Protein 4WTP (pdb70)

Foldseek 3Di:
DQVLAQEFEDDADLVDADALVSVLVLVVLNRVHHQEYEYADCPRSVVVQSNLNSSVVVVGAYEYEHADAAPVSLVVRLVSVVCCVVPHDRLRHAAYADHAANVVNPRDDQLVSQVSLLVSCVVCVVVVHFYEYEHALPPQAQSNLVSGQEYEYADEVQLVQDALVCGLVVVVVSQVSNVVSNPNHYYAYEEYFAFQFQAGNNNRGRRLLSRQSNQQANSQVCVVVVHRYHYPHAEQDPVVDGSSRGGHCAYNVSHGDPSHDSHHND

Solvent-accessible surface area: 11067 Å² total; per-residue (Å²): 84,52,174,33,3,64,0,0,0,4,24,23,43,64,137,63,75,23,70,64,100,40,0,20,94,9,0,78,49,0,76,73,53,0,55,39,0,2,0,37,6,3,49,64,29,86,4,0,27,35,0,1,51,3,0,62,84,25,53,2,83,0,2,3,1,2,81,0,36,160,114,102,15,35,95,78,4,39,72,13,3,86,85,11,36,88,113,39,83,14,85,11,11,37,0,2,0,0,0,6,37,1,15,119,90,60,44,33,71,53,96,48,2,1,52,14,0,85,88,0,72,116,48,0,48,108,94,66,12,129,0,0,4,0,2,20,69,129,72,11,42,98,61,0,0,115,50,4,37,4,0,1,0,2,7,30,0,2,99,78,12,30,53,21,97,76,0,5,76,29,0,22,60,21,17,80,108,0,68,70,31,3,88,76,54,81,12,38,0,0,18,0,0,0,0,8,38,51,42,92,74,134,67,0,72,12,30,68,127,13,1,27,70,0,1,39,36,0,8,14,92,12,123,110,146,138,12,38,3,0,0,36,3,0,9,18,28,91,125,59,34,55,15,84,11,57,8,0,1,3,11,49,105,76,94,86,18,119,48,19,76,32,114,17,47,80

Organism: NCBI:txid1031333

Sequence (266 aa):
GSQTFYGIINYGVNENSCPTVDSMKNDFNVLKPYTNRVRTFALSVCNQASLALAATQALLGMMRIYLGMWIDRPDTFDNEMNALKNILANNDVSNVDGLIVGSEVLYRGDTDPQSLANYIKQVKELVAPHGIKVATADVYYKFPEVVVVKELDFLMMNAFPYWEGVTIDNAADTLMMSSHYDQVVGASLGKKPVKKISSETGWPSAGGNFQSSVASVENENKYLHDVVLCRVKQRNIDLLYFSAFDEPYRGGVVEAHFGVLGSDRNTKKPGITIEAGC

Structure (mmCIF, N/CA/C/O backbone):
data_4WTP
#
_entry.id   4WTP
#
_cell.length_a   45.887
_cell.length_b   50.366
_cell.length_c   98.405
_cell.angle_alpha   90.00
_cell.angle_beta   90.00
_cell.angle_gamma   90.00
#
_symmetry.space_group_name_H-M   'P 21 21 21'
#
loop_
_entity.id
_entity.type
_entity.pdbx_description
1 polymer beta-1,3-glucanosyltransferase
2 non-polymer 1,2-ETHANEDIOL
3 water water
#
loop_
_atom_site.group_PDB
_atom_site.id
_atom_site.type_symbol
_atom_site.label_atom_id
_atom_site.label_alt_id
_atom_site.label_comp_id
_atom_site.label_asym_id
_atom_site.label_entity_id
_atom_site.label_seq_id
_atom_site.pdbx_PDB_ins_code
_atom_site.Cartn_x
_atom_site.Cartn_y
_atom_site.Cartn_z
_atom_site.occupanc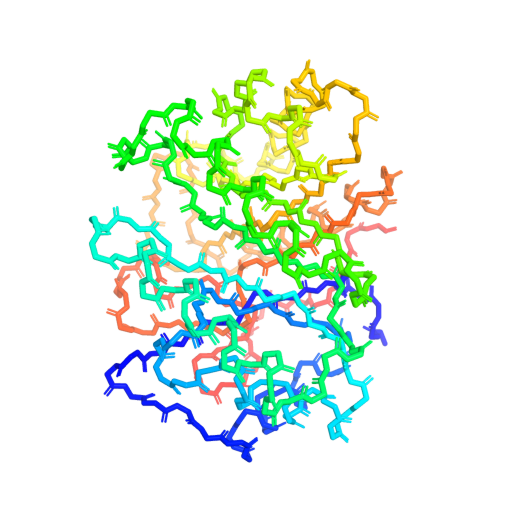y
_atom_site.B_iso_or_equiv
_atom_site.auth_seq_id
_atom_site.auth_comp_id
_atom_site.auth_asym_id
_atom_site.auth_atom_id
_atom_site.pdbx_PDB_model_num
ATOM 1 N N . GLY A 1 33 ? -4.840 37.473 62.919 1.00 36.93 -1 GLY A N 1
ATOM 2 C CA . GLY A 1 33 ? -3.536 37.569 63.623 1.00 30.71 -1 GLY A CA 1
ATOM 3 C C . GLY A 1 33 ? -2.476 36.705 62.952 1.00 25.34 -1 GLY A C 1
ATOM 4 O O . GLY A 1 33 ? -1.760 35.979 63.628 1.00 22.43 -1 GLY A O 1
ATOM 5 N N . SER A 1 34 ? -2.341 36.803 61.633 1.00 29.48 0 SER A N 1
ATOM 6 C CA . SER A 1 34 ? -1.338 35.986 60.931 1.00 27.14 0 SER A CA 1
ATOM 7 C C . SER A 1 34 ? 0.045 36.658 60.876 1.00 22.97 0 SER A C 1
ATOM 8 O O . SER A 1 34 ? 0.932 36.233 60.143 1.00 25.86 0 SER A O 1
ATOM 11 N N . GLN A 1 35 ? 0.213 37.713 61.674 1.00 20.37 1 GLN A N 1
ATOM 12 C CA . GLN A 1 35 ? 1.537 38.244 61.977 1.00 19.54 1 GLN A CA 1
ATOM 13 C C . GLN A 1 35 ? 1.901 38.027 63.443 1.00 17.67 1 GLN A C 1
ATOM 14 O O . GLN A 1 35 ? 2.898 38.578 63.908 1.00 18.77 1 GLN A O 1
ATOM 20 N N . THR A 1 36 ? 1.128 37.193 64.157 1.00 14.61 2 THR A N 1
ATOM 21 C CA . THR A 1 36 ? 1.468 36.908 65.557 1.00 13.20 2 THR A CA 1
ATOM 22 C C . THR A 1 36 ? 2.868 36.298 65.630 1.00 12.10 2 THR A C 1
ATOM 23 O O . THR A 1 36 ? 3.659 36.690 66.491 1.00 13.79 2 THR A O 1
ATOM 27 N N . PHE A 1 37 ? 3.173 35.349 64.752 1.00 10.23 3 PHE A N 1
ATOM 28 C CA . PHE A 1 37 ? 4.554 34.862 64.647 1.00 10.12 3 PHE A CA 1
ATOM 29 C C . PHE A 1 37 ? 5.163 35.328 63.349 1.00 10.23 3 PHE A C 1
ATOM 30 O O . PHE A 1 37 ? 4.562 35.151 62.284 1.00 11.55 3 PHE A O 1
ATOM 38 N N . TYR A 1 38 ? 6.384 35.856 63.407 1.00 9.71 4 TYR A N 1
ATOM 39 C CA . TYR A 1 38 ? 7.151 36.080 62.190 1.00 10.30 4 TYR A CA 1
ATOM 40 C C . TYR A 1 38 ? 7.253 34.739 61.422 1.00 9.90 4 TYR A C 1
ATOM 41 O O . TYR A 1 38 ? 7.056 34.675 60.198 1.00 11.36 4 TYR A O 1
ATOM 50 N N . GLY A 1 39 ? 7.569 33.669 62.140 1.00 9.43 5 GLY A N 1
ATOM 51 C CA . GLY A 1 39 ? 7.539 32.334 61.558 1.00 9.59 5 GLY A CA 1
ATOM 52 C C . GLY A 1 39 ? 7.620 31.296 62.642 1.00 8.71 5 GLY A C 1
ATOM 53 O O . GLY A 1 39 ? 7.888 31.628 63.793 1.00 8.36 5 GLY A O 1
ATOM 54 N N A ILE A 1 40 ? 7.355 30.039 62.289 0.50 8.97 6 ILE A N 1
ATOM 55 N N B ILE A 1 40 ? 7.387 30.044 62.282 0.50 9.03 6 ILE A N 1
ATOM 56 C CA A ILE A 1 40 ? 7.352 28.955 63.278 0.50 9.48 6 ILE A CA 1
ATOM 57 C CA B ILE A 1 40 ? 7.390 28.956 63.253 0.50 9.60 6 ILE A CA 1
ATOM 58 C C A ILE A 1 40 ? 8.145 27.764 62.749 0.50 9.23 6 ILE A C 1
ATOM 59 C C B ILE A 1 40 ? 8.156 27.745 62.739 0.50 9.25 6 ILE A C 1
ATOM 60 O O A ILE A 1 40 ? 8.009 27.346 61.571 0.50 10.12 6 ILE A O 1
ATOM 61 O O B ILE A 1 40 ? 8.031 27.338 61.581 0.50 10.16 6 ILE A O 1
ATOM 70 N N . ASN A 1 41 ? 8.988 27.213 63.626 1.00 9.15 7 ASN A N 1
ATOM 71 C CA . ASN A 1 41 ? 9.734 26.019 63.335 1.00 8.98 7 ASN A CA 1
ATOM 72 C C . ASN A 1 41 ? 8.810 24.809 63.222 1.00 9.88 7 ASN A C 1
ATOM 73 O O . ASN A 1 41 ? 7.926 24.632 64.063 1.00 10.78 7 ASN A O 1
ATOM 78 N N . TYR A 1 42 ? 9.041 23.988 62.205 1.00 11.41 8 TYR A N 1
ATOM 79 C CA . TYR A 1 42 ? 8.184 22.853 61.912 1.00 11.97 8 TYR A CA 1
ATOM 80 C C . TYR A 1 42 ? 8.990 21.579 61.877 1.00 13.89 8 TYR A C 1
ATOM 81 O O . TYR A 1 42 ? 9.772 21.366 60.954 1.00 15.98 8 TYR A O 1
ATOM 90 N N . GLY A 1 43 ? 8.784 20.725 62.876 1.00 14.96 9 GLY A N 1
ATOM 91 C CA . GLY A 1 43 ? 9.567 19.506 63.003 1.00 18.88 9 GLY A CA 1
ATOM 92 C C . GLY A 1 43 ? 9.063 18.388 62.117 1.00 21.14 9 GLY A C 1
ATOM 93 O O . GLY A 1 43 ? 7.881 18.305 61.838 1.00 21.56 9 GLY A O 1
ATOM 94 N N . VAL A 1 44 ? 9.986 17.541 61.677 1.00 21.64 10 VAL A N 1
ATOM 95 C CA . VAL A 1 44 ? 9.677 16.386 60.846 1.00 25.74 10 VAL A CA 1
ATOM 96 C C . VAL A 1 44 ? 10.102 15.088 61.536 1.00 27.64 10 VAL A C 1
ATOM 97 O O . VAL A 1 44 ? 11.255 14.962 61.951 1.00 29.92 10 VAL A O 1
ATOM 101 N N . ASN A 1 45 ? 9.165 14.138 61.665 1.00 29.70 11 ASN A N 1
ATOM 102 C CA . ASN A 1 45 ? 9.448 12.797 62.167 1.00 30.49 11 ASN A CA 1
ATOM 103 C C . ASN A 1 45 ? 9.947 11.927 61.024 1.00 29.97 11 ASN A C 1
ATOM 104 O O . ASN A 1 45 ? 9.171 11.498 60.161 1.00 31.65 11 ASN A O 1
ATOM 109 N N . GLU A 1 46 ? 11.244 11.678 61.018 1.00 27.87 12 GLU A N 1
ATOM 110 C CA . GLU A 1 46 ? 11.878 10.886 59.985 1.00 29.39 12 GLU A CA 1
ATOM 111 C C . GLU A 1 46 ? 11.267 9.476 59.957 1.00 32.13 12 GLU A C 1
ATOM 112 O O . GLU A 1 46 ? 11.178 8.842 58.910 1.00 33.17 12 GLU A O 1
ATOM 114 N N . ASN A 1 47 ? 10.812 9.012 61.114 1.00 35.18 13 ASN A N 1
AT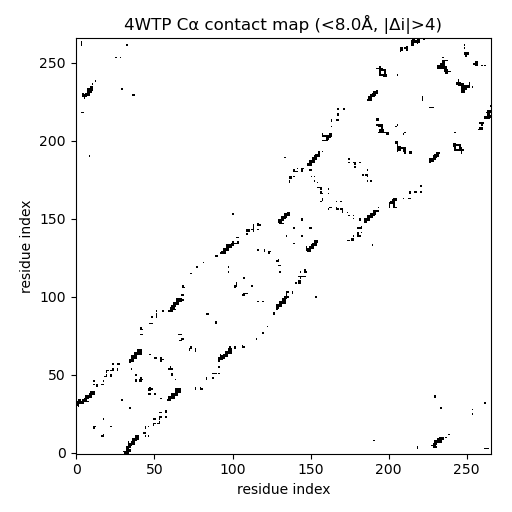OM 115 C CA . ASN A 1 47 ? 10.229 7.671 61.244 1.00 35.10 13 ASN A CA 1
ATOM 116 C C . ASN A 1 47 ? 8.756 7.630 60.882 1.00 37.04 13 ASN A C 1
ATOM 117 O O . ASN A 1 47 ? 8.176 6.546 60.780 1.00 44.06 13 ASN A O 1
ATOM 122 N N . SER A 1 48 ? 8.166 8.799 60.652 1.00 38.83 14 SER A N 1
ATOM 123 C CA . SER A 1 48 ? 6.770 8.883 60.246 1.00 38.24 14 SER A CA 1
ATOM 124 C C . SER A 1 48 ? 6.577 10.089 59.331 1.00 40.73 14 SER A C 1
ATOM 125 O O . SER A 1 48 ? 6.094 11.136 59.758 1.00 41.17 14 SER A O 1
ATOM 127 N N . CYS A 1 49 ? 6.937 9.919 58.066 1.00 36.12 15 CYS A N 1
ATOM 128 C CA . CYS A 1 49 ? 7.005 11.033 57.142 1.00 35.67 15 CYS A CA 1
ATOM 129 C C . CYS A 1 49 ? 5.687 11.655 56.766 1.00 37.73 15 CYS A C 1
ATOM 130 O O . CYS A 1 49 ? 4.707 10.953 56.496 1.00 38.81 15 CYS A O 1
ATOM 133 N N . PRO A 1 50 ? 5.645 12.998 56.771 1.00 37.10 16 PRO A N 1
ATOM 134 C CA . PRO A 1 50 ? 4.535 13.806 56.302 1.00 38.30 16 PRO A CA 1
ATOM 135 C C . PRO A 1 50 ? 4.367 13.762 54.774 1.00 37.80 16 PRO A C 1
ATOM 136 O O . PRO A 1 50 ? 5.247 13.309 54.055 1.00 39.94 16 PRO A O 1
ATOM 140 N N . THR A 1 51 ? 3.237 14.269 54.306 1.00 39.62 17 THR A N 1
ATOM 141 C CA . THR A 1 51 ? 2.941 14.380 52.886 1.00 35.58 17 THR A CA 1
ATOM 142 C C . THR A 1 51 ? 2.438 15.791 52.590 1.00 32.03 17 THR A C 1
ATOM 143 O O . THR A 1 51 ? 2.122 16.541 53.508 1.00 31.69 17 THR A O 1
ATOM 147 N N . VAL A 1 52 ? 2.355 16.143 51.313 1.00 27.91 18 VAL A N 1
ATOM 148 C CA . VAL A 1 52 ? 1.970 17.510 50.946 1.00 26.60 18 VAL A CA 1
ATOM 149 C C . VAL A 1 52 ? 0.622 17.974 51.510 1.00 30.16 18 VAL A C 1
ATOM 150 O O . VAL A 1 52 ? 0.517 19.118 51.976 1.00 26.64 18 VAL A O 1
ATOM 154 N N . ASP A 1 53 ? -0.388 17.097 51.482 1.00 28.15 19 ASP A N 1
ATOM 155 C CA . ASP A 1 53 ? -1.705 17.447 52.021 1.00 29.44 19 ASP A CA 1
ATOM 156 C C . ASP A 1 53 ? -1.658 17.478 53.541 1.00 28.15 19 ASP A C 1
ATOM 157 O O . ASP A 1 53 ? -2.293 18.323 54.162 1.00 28.09 19 ASP A O 1
ATOM 162 N N . SER A 1 54 ? -0.933 16.519 54.125 1.00 25.17 20 SER A N 1
ATOM 163 C CA . SER A 1 54 ? -0.707 16.456 55.571 1.00 26.96 20 SER A CA 1
ATOM 164 C C . SER A 1 54 ? 0.000 17.717 56.040 1.00 26.32 20 SER A C 1
ATOM 165 O O . SER A 1 54 ? -0.345 18.272 57.079 1.00 25.14 20 SER A O 1
ATOM 168 N N . MET A 1 55 ? 0.995 18.153 55.274 1.00 27.40 21 MET A N 1
ATOM 169 C CA . MET A 1 55 ? 1.663 19.412 55.559 1.00 22.05 21 MET A CA 1
ATOM 170 C C . MET A 1 55 ? 0.716 20.569 55.325 1.00 24.06 21 MET A C 1
ATOM 171 O O . MET A 1 55 ? 0.693 21.508 56.113 1.00 20.43 21 MET A O 1
ATOM 176 N N . LYS A 1 56 ? -0.050 20.515 54.225 1.00 23.12 22 LYS A N 1
ATOM 177 C CA . LYS A 1 56 ? -1.066 21.529 53.961 1.00 22.99 22 LYS A CA 1
ATOM 178 C C . LYS A 1 56 ? -2.017 21.602 55.159 1.00 21.77 22 LYS A C 1
ATOM 179 O O . LYS A 1 56 ? -2.403 22.700 55.579 1.00 20.98 22 LYS A O 1
ATOM 181 N N . ASN A 1 57 ? -2.440 20.428 55.648 1.00 23.32 23 ASN A N 1
ATOM 182 C CA . ASN A 1 57 ? -3.248 20.365 56.849 1.00 22.67 23 ASN A CA 1
ATOM 183 C C . ASN A 1 57 ? -2.587 21.063 58.030 1.00 20.71 23 ASN A C 1
ATOM 184 O O . ASN A 1 57 ? -3.191 21.927 58.672 1.00 19.94 23 ASN A O 1
ATOM 189 N N . ASP A 1 58 ? -1.352 20.672 58.292 1.00 19.63 24 ASP A N 1
ATOM 190 C CA . ASP A 1 58 ? -0.566 21.275 59.366 1.00 17.97 24 ASP A CA 1
ATOM 191 C C . ASP A 1 58 ? -0.375 22.778 59.171 1.00 17.77 24 ASP A C 1
ATOM 192 O O . ASP A 1 58 ? -0.543 23.557 60.095 1.00 16.94 24 ASP A O 1
ATOM 197 N N . PHE A 1 59 ? -0.064 23.193 57.949 1.00 19.48 25 PHE A N 1
ATOM 198 C CA . PHE A 1 59 ? 0.166 24.604 57.691 1.00 17.39 25 PHE A CA 1
ATOM 199 C C . PHE A 1 59 ? -1.083 25.443 57.784 1.00 17.87 25 PHE A C 1
ATOM 200 O O . PHE A 1 59 ? -1.024 26.585 58.234 1.00 18.18 25 PHE A O 1
ATOM 208 N N . ASN A 1 60 ? -2.233 24.880 57.370 1.00 17.78 26 ASN A N 1
ATOM 209 C CA . ASN A 1 60 ? -3.488 25.582 57.562 1.00 20.05 26 ASN A CA 1
ATOM 210 C C . ASN A 1 60 ? -3.818 25.780 59.019 1.00 18.02 26 ASN A C 1
ATOM 211 O O . ASN A 1 60 ? -4.410 26.786 59.395 1.00 18.61 26 ASN A O 1
ATOM 216 N N . VAL A 1 61 ? -3.435 24.803 59.856 1.00 17.79 27 VAL A N 1
ATOM 217 C CA . VAL A 1 61 ? -3.620 24.963 61.303 1.00 18.07 27 VAL A CA 1
ATOM 218 C C . VAL A 1 61 ? -2.815 26.159 61.833 1.00 14.89 27 VAL A C 1
ATOM 219 O O . VAL A 1 61 ? -3.246 26.859 62.737 1.00 15.84 27 VAL A O 1
ATOM 223 N N . LEU A 1 62 ? -1.642 26.369 61.222 1.00 14.51 28 LEU A N 1
ATOM 224 C CA . LEU A 1 62 ? -0.740 27.469 61.614 1.00 13.97 28 LEU A CA 1
ATOM 225 C C . LEU A 1 62 ? -1.075 28.813 60.961 1.00 14.01 28 LEU A C 1
ATOM 226 O O . LEU A 1 62 ? -0.770 29.883 61.506 1.00 14.25 28 LEU A O 1
ATOM 231 N N . LYS A 1 63 ? -1.777 28.761 59.820 1.00 14.97 29 LYS A N 1
ATOM 232 C CA . LYS A 1 63 ? -2.042 29.938 59.004 1.00 15.30 29 LYS A CA 1
ATOM 233 C C . LYS A 1 63 ? -2.741 31.104 59.715 1.00 15.74 29 LYS A C 1
ATOM 234 O O . LYS A 1 63 ? -2.451 32.254 59.403 1.00 16.51 29 LYS A O 1
ATOM 240 N N . PRO A 1 64 ? -3.663 30.832 60.683 1.00 15.57 30 PRO A N 1
ATOM 241 C CA . PRO A 1 64 ? -4.217 31.958 61.428 1.00 16.90 30 PRO A CA 1
ATOM 242 C C . PRO A 1 64 ? -3.242 32.683 62.340 1.00 16.73 30 PRO A C 1
ATOM 243 O O . PRO A 1 64 ? -3.580 33.757 62.812 1.00 19.16 30 PRO A O 1
ATOM 247 N N . TYR A 1 65 ? -2.055 32.104 62.537 1.00 14.41 31 TYR A N 1
ATOM 248 C CA . TYR A 1 65 ? -1.067 32.664 63.474 1.00 14.86 31 TYR A CA 1
ATOM 249 C C . TYR A 1 65 ? 0.199 33.161 62.797 1.00 13.99 31 TYR A C 1
ATOM 250 O O . TYR A 1 65 ? 0.927 33.952 63.387 1.00 13.51 31 TYR A O 1
ATOM 259 N N . THR A 1 66 ? 0.478 32.713 61.573 1.00 14.10 32 THR A N 1
ATOM 260 C CA . THR A 1 66 ? 1.748 33.054 60.933 1.00 12.68 32 THR A CA 1
ATOM 261 C C . THR A 1 66 ? 1.610 32.824 59.429 1.00 12.77 32 THR A C 1
ATOM 262 O O . THR A 1 66 ? 0.723 32.083 58.983 1.00 15.80 32 THR A O 1
ATOM 266 N N . ASN A 1 67 ? 2.511 33.400 58.651 1.00 13.02 33 ASN A N 1
ATOM 267 C CA . ASN A 1 67 ? 2.560 33.091 57.238 1.00 13.30 33 ASN A CA 1
ATOM 268 C C . ASN A 1 67 ? 3.865 32.433 56.840 1.00 13.04 33 ASN A C 1
ATOM 269 O O . ASN A 1 67 ? 4.164 32.355 55.643 1.00 15.60 33 ASN A O 1
ATOM 274 N N . ARG A 1 68 ? 4.627 31.900 57.799 1.00 12.89 34 ARG A N 1
ATOM 275 C CA . ARG A 1 68 ? 5.996 31.436 57.496 1.00 12.24 34 ARG A CA 1
ATOM 276 C C . ARG A 1 68 ? 6.387 30.262 58.370 1.00 10.79 34 ARG A C 1
ATOM 277 O O . ARG A 1 68 ? 6.107 30.266 59.579 1.00 10.51 34 ARG A O 1
ATOM 285 N N . VAL A 1 69 ? 7.021 29.252 57.770 1.00 11.25 35 VAL A N 1
ATOM 286 C CA . VAL A 1 69 ? 7.507 28.089 58.507 1.00 10.06 35 VAL A CA 1
ATOM 287 C C . VAL A 1 69 ? 8.982 27.873 58.237 1.00 10.34 35 VAL A C 1
ATOM 288 O O . VAL A 1 69 ? 9.576 28.499 57.338 1.00 11.26 35 VAL A O 1
ATOM 292 N N . ARG A 1 70 ? 9.610 27.006 59.016 1.00 10.65 36 ARG A N 1
ATOM 293 C CA . ARG A 1 70 ? 10.994 26.673 58.822 1.00 10.56 36 ARG A CA 1
ATOM 294 C C . ARG A 1 70 ? 11.188 25.178 58.957 1.00 11.51 36 ARG A C 1
ATOM 295 O O . ARG A 1 70 ? 10.687 24.579 59.915 1.00 12.76 36 ARG A O 1
ATOM 303 N N . THR A 1 71 ? 11.909 24.595 58.003 1.00 12.01 37 THR A N 1
ATOM 304 C CA . THR A 1 71 ? 12.301 23.174 58.040 1.00 13.40 37 THR A CA 1
ATOM 305 C C . THR A 1 71 ? 13.765 23.027 58.372 1.00 12.59 37 THR A C 1
ATOM 306 O O . THR A 1 71 ? 14.554 23.917 58.103 1.00 12.48 37 THR A O 1
ATOM 310 N N . PHE A 1 72 ? 14.122 21.875 58.973 1.00 14.36 38 PHE A N 1
ATOM 311 C CA . PHE A 1 72 ? 15.466 21.670 59.493 1.00 14.68 38 PHE A CA 1
ATOM 312 C C . PHE A 1 72 ? 16.478 20.967 58.574 1.00 13.63 38 PHE A C 1
ATOM 313 O O . PHE A 1 72 ? 17.684 21.110 58.774 1.00 16.18 38 PHE A O 1
ATOM 321 N N . ALA A 1 73 ? 15.975 20.249 57.569 1.00 15.38 39 ALA A N 1
ATOM 322 C CA . ALA A 1 73 ? 16.845 19.459 56.699 1.00 14.87 39 ALA A CA 1
ATOM 323 C C . ALA A 1 73 ? 16.315 19.528 55.271 1.00 16.83 39 ALA A C 1
ATOM 324 O O . ALA A 1 73 ? 15.127 19.732 55.066 1.00 16.97 39 ALA A O 1
ATOM 326 N N . LEU A 1 74 ? 17.205 19.358 54.289 1.00 16.32 40 LEU A N 1
ATOM 327 C CA . LEU A 1 74 ? 16.768 19.337 52.894 1.00 18.74 40 LEU A CA 1
ATOM 328 C C . LEU A 1 74 ? 16.386 17.931 52.474 1.00 21.99 40 LEU A C 1
ATOM 329 O O . LEU A 1 74 ? 15.272 17.750 51.994 1.00 21.35 40 LEU A O 1
ATOM 334 N N . SER A 1 75 ? 17.296 16.968 52.673 1.00 22.31 41 SER A N 1
ATOM 335 C CA . SER A 1 75 ? 17.099 15.623 52.124 1.00 26.38 41 SER A CA 1
ATOM 336 C C . SER A 1 75 ? 16.181 14.732 52.968 1.00 30.13 41 SER A C 1
ATOM 337 O O . SER A 1 75 ? 15.419 13.940 52.431 1.00 31.57 41 SER A O 1
ATOM 340 N N . VAL A 1 76 ? 16.282 14.843 54.284 1.00 29.64 42 VAL A N 1
ATOM 341 C CA . VAL A 1 76 ? 15.472 14.027 55.185 1.00 30.07 42 VAL A CA 1
ATOM 342 C C . VAL A 1 76 ? 13.970 14.128 54.882 1.00 30.71 42 VAL A C 1
ATOM 343 O O . VAL A 1 76 ? 13.389 15.211 54.940 1.00 29.31 42 VAL A O 1
ATOM 347 N N . CYS A 1 77 ? 13.351 12.999 54.541 1.00 31.54 43 CYS A N 1
ATOM 348 C CA . CYS A 1 77 ? 11.912 12.929 54.213 1.00 27.86 43 CYS A CA 1
ATOM 349 C C . CYS A 1 77 ? 11.483 13.686 52.954 1.00 24.56 43 CYS A C 1
ATOM 350 O O . CYS A 1 77 ? 10.290 13.936 52.740 1.00 26.83 43 CYS A O 1
ATOM 353 N N . ASN A 1 78 ? 12.472 14.085 52.145 1.00 25.31 44 ASN A N 1
ATOM 354 C CA . ASN A 1 78 ? 12.216 15.017 51.016 1.00 28.04 44 ASN A CA 1
ATOM 355 C C . ASN A 1 78 ? 11.407 16.245 51.468 1.00 22.12 44 ASN A C 1
ATOM 356 O O . ASN A 1 78 ? 10.562 16.763 50.738 1.00 23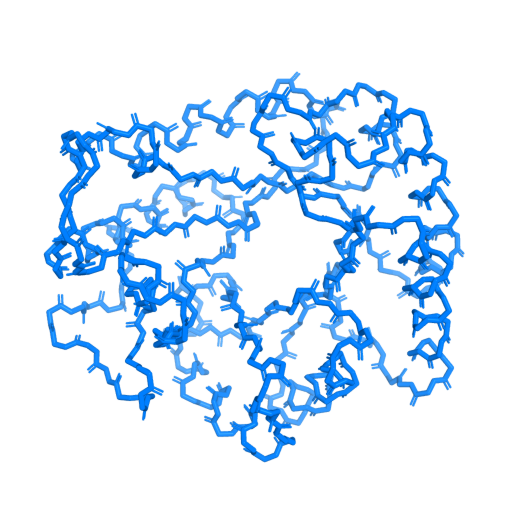.62 44 ASN A O 1
ATOM 361 N N . GLN A 1 79 ? 11.669 16.689 52.705 1.00 22.52 45 GLN A N 1
ATOM 362 C CA . GLN A 1 79 ? 10.809 17.653 53.376 1.00 20.82 45 GLN A CA 1
ATOM 363 C C . GLN A 1 79 ? 10.868 19.056 52.767 1.00 17.11 45 GLN A C 1
ATOM 364 O O . GLN A 1 79 ? 9.867 19.757 52.786 1.00 18.86 45 GLN A O 1
ATOM 370 N N . ALA A 1 80 ? 12.032 19.425 52.229 1.00 18.20 46 ALA A N 1
ATOM 371 C CA . ALA A 1 80 ? 12.135 20.755 51.607 1.00 16.93 46 ALA A CA 1
ATOM 372 C C . ALA A 1 80 ? 11.237 20.890 50.361 1.00 16.08 46 ALA A C 1
ATOM 373 O O . ALA A 1 80 ? 10.499 21.860 50.222 1.00 18.31 46 ALA A O 1
ATOM 375 N N . SER A 1 81 ? 11.299 19.905 49.462 1.00 20.43 47 SER A N 1
ATOM 376 C CA . SER A 1 81 ? 10.431 19.909 48.261 1.00 20.88 47 SER A CA 1
ATOM 377 C C . SER A 1 81 ? 8.936 19.868 48.614 1.00 19.75 47 SER A C 1
ATOM 378 O O . SER A 1 81 ? 8.123 20.657 48.090 1.00 20.94 47 SER A O 1
ATOM 381 N N . LEU A 1 82 ? 8.586 19.019 49.585 1.00 22.09 48 LEU A N 1
ATOM 382 C CA . LEU A 1 82 ? 7.194 18.965 50.065 1.00 24.15 48 LEU A CA 1
ATOM 383 C C . LEU A 1 82 ? 6.720 20.275 50.702 1.00 19.63 48 LEU A C 1
ATOM 384 O O . LEU A 1 82 ? 5.632 20.781 50.389 1.00 20.51 48 LEU A O 1
ATOM 389 N N . ALA A 1 83 ? 7.574 20.855 51.559 1.00 19.02 49 ALA A N 1
ATOM 390 C CA . ALA A 1 83 ? 7.208 22.100 52.243 1.00 18.99 49 ALA A CA 1
ATOM 391 C C . ALA A 1 83 ? 7.119 23.313 51.302 1.00 15.09 49 ALA A C 1
ATOM 392 O O . ALA A 1 83 ? 6.278 24.192 51.471 1.00 17.08 49 ALA A O 1
ATOM 394 N N . LEU A 1 84 ? 7.975 23.311 50.268 1.00 16.90 50 LEU A N 1
ATOM 395 C CA . LEU A 1 84 ? 7.898 24.344 49.218 1.00 16.41 50 LEU A CA 1
ATOM 396 C C . LEU A 1 84 ? 6.521 24.295 48.513 1.00 15.83 50 LEU A C 1
ATOM 397 O O . LEU A 1 84 ? 5.883 25.315 48.321 1.00 17.87 50 LEU A O 1
ATOM 402 N N . ALA A 1 85 ? 6.070 23.099 48.189 1.00 18.82 51 ALA A N 1
ATOM 403 C CA . ALA A 1 85 ? 4.765 22.952 47.519 1.00 20.42 51 ALA A CA 1
ATOM 404 C C . ALA A 1 85 ? 3.581 23.312 48.435 1.00 21.26 51 ALA A C 1
ATOM 405 O O . ALA A 1 85 ? 2.669 24.046 48.030 1.00 19.86 51 ALA A O 1
ATOM 407 N N . ALA A 1 86 ? 3.656 22.888 49.702 1.00 19.82 52 ALA A N 1
ATOM 408 C CA . ALA A 1 86 ? 2.580 23.182 50.656 1.00 20.04 52 ALA A CA 1
ATOM 409 C C . ALA A 1 86 ? 2.485 24.678 50.955 1.00 17.04 52 ALA A C 1
ATOM 410 O O . ALA A 1 86 ? 1.405 25.259 50.882 1.00 19.80 52 ALA A O 1
ATOM 412 N N . THR A 1 87 ? 3.646 25.299 51.262 1.00 17.15 53 THR A N 1
ATOM 413 C CA . THR A 1 87 ? 3.659 26.734 51.536 1.00 17.62 53 THR A CA 1
ATOM 414 C C . THR A 1 87 ? 3.175 27.523 50.299 1.00 16.45 53 THR A C 1
ATOM 415 O O . THR A 1 87 ? 2.404 28.470 50.413 1.00 18.16 53 THR A O 1
ATOM 419 N N . GLN A 1 88 ? 3.692 27.150 49.122 1.00 18.68 54 GLN A N 1
ATOM 420 C CA . GLN A 1 88 ? 3.345 27.901 47.894 1.00 19.33 54 GLN A CA 1
ATOM 421 C C . GLN A 1 88 ? 1.850 27.813 47.583 1.00 19.22 54 GLN A C 1
ATOM 422 O O . GLN A 1 88 ? 1.222 28.824 47.273 1.00 21.22 54 GLN A O 1
ATOM 428 N N . ALA A 1 89 ? 1.296 26.624 47.785 1.00 20.85 55 ALA A N 1
ATOM 429 C CA . ALA A 1 89 ? -0.152 26.414 47.653 1.00 21.35 55 ALA A CA 1
ATOM 430 C C . ALA A 1 89 ? -0.979 27.304 48.594 1.00 21.71 55 ALA A C 1
ATOM 431 O O . ALA A 1 89 ? -2.084 27.744 48.251 1.00 23.66 55 ALA A O 1
ATOM 433 N N A LEU A 1 90 ? -0.431 27.571 49.778 0.34 21.14 56 LEU A N 1
ATOM 434 N N B LEU A 1 90 ? -0.436 27.569 49.782 0.66 21.26 56 LEU A N 1
ATOM 435 C CA A LEU A 1 90 ? -1.149 28.315 50.812 0.34 21.86 56 LEU A CA 1
ATOM 436 C CA B LEU A 1 90 ? -1.159 28.330 50.809 0.66 21.73 56 LEU A CA 1
ATOM 437 C C A LEU A 1 90 ? -0.737 29.775 50.856 0.34 20.54 56 LEU A C 1
ATOM 438 C C B LEU A 1 90 ? -0.751 29.784 50.850 0.66 19.67 56 LEU A C 1
ATOM 439 O O A LEU A 1 90 ? -1.244 30.538 51.678 0.34 23.13 56 LEU A O 1
ATOM 440 O O B LEU A 1 90 ? -1.278 30.561 51.657 0.66 22.50 56 LEU A O 1
ATOM 449 N N . GLY A 1 91 ? 0.172 30.167 49.966 1.00 20.21 57 GLY A N 1
ATOM 450 C CA . GLY A 1 91 ? 0.623 31.554 49.908 1.00 21.35 57 GLY A CA 1
ATOM 451 C C . GLY A 1 91 ? 1.516 31.904 51.093 1.00 17.13 57 GLY A C 1
ATOM 452 O O . GLY A 1 91 ? 1.570 33.078 51.508 1.00 18.71 57 GLY A O 1
ATOM 453 N N A MET A 1 92 ? 2.173 30.886 51.631 0.42 17.76 58 MET A N 1
ATOM 454 N N B MET A 1 92 ? 2.156 30.881 51.652 0.58 17.83 58 MET A N 1
ATOM 455 C CA A MET A 1 92 ? 3.059 31.054 52.782 0.42 16.00 58 MET A CA 1
ATOM 456 C CA B MET A 1 92 ? 3.054 31.057 52.799 0.58 16.52 58 MET A CA 1
ATOM 457 C C A MET A 1 92 ? 4.539 31.153 52.381 0.42 16.58 58 MET A C 1
ATOM 458 C C B MET A 1 92 ? 4.529 31.184 52.372 0.58 16.76 58 MET A C 1
ATOM 459 O O A MET A 1 92 ? 4.890 30.860 51.240 0.42 16.71 58 MET A O 1
ATOM 460 O O B MET A 1 92 ? 4.872 30.881 51.230 0.58 16.87 58 MET A O 1
ATOM 469 N N . ARG A 1 93 ? 5.386 31.612 53.302 1.00 16.23 59 ARG A N 1
ATOM 470 C CA . ARG A 1 93 ? 6.826 31.727 53.043 1.00 14.39 59 ARG A CA 1
ATOM 471 C C . ARG A 1 93 ? 7.595 30.664 53.839 1.00 11.65 59 ARG A C 1
ATOM 472 O O . ARG A 1 93 ? 7.004 30.024 54.735 1.00 12.55 59 ARG A O 1
ATOM 480 N N . ILE A 1 94 ? 8.891 30.510 53.575 1.00 11.74 60 ILE A N 1
ATOM 481 C CA . ILE A 1 94 ? 9.666 29.439 54.209 1.00 11.53 60 ILE A CA 1
ATOM 482 C C . ILE A 1 94 ? 11.134 29.798 54.399 1.00 11.13 60 ILE A C 1
ATOM 483 O O . ILE A 1 94 ? 11.747 30.421 53.528 1.00 12.30 60 ILE A O 1
ATOM 488 N N . TYR A 1 95 ? 11.733 29.361 55.510 1.00 10.76 61 TYR A N 1
ATOM 489 C CA . TYR A 1 95 ? 13.196 29.302 55.652 1.00 10.74 61 TYR A CA 1
ATOM 490 C C . TYR A 1 95 ? 13.560 27.842 55.483 1.00 10.83 61 TYR A C 1
ATOM 491 O O . TYR A 1 95 ? 12.994 26.962 56.157 1.00 11.95 61 TYR A O 1
ATOM 500 N N . LEU A 1 96 ? 14.495 27.561 54.579 1.00 12.23 62 LEU A N 1
ATOM 501 C CA . LEU A 1 96 ? 14.984 26.196 54.396 1.00 12.32 62 LEU A CA 1
ATOM 502 C C . LEU A 1 96 ? 16.269 25.971 55.173 1.00 12.25 62 LEU A C 1
ATOM 503 O O . LEU A 1 96 ? 17.278 26.645 54.971 1.00 14.55 62 LEU A O 1
ATOM 508 N N . GLY A 1 97 ? 16.247 24.990 56.079 1.00 12.89 63 GLY A N 1
ATOM 509 C CA . GLY A 1 97 ? 17.437 24.618 56.832 1.00 14.33 63 GLY A CA 1
ATOM 510 C C . GLY A 1 97 ? 18.136 23.461 56.145 1.00 13.50 63 GLY A C 1
ATOM 511 O O . GLY A 1 97 ? 17.465 22.555 55.597 1.00 15.10 63 GLY A O 1
ATOM 512 N N . MET A 1 98 ? 19.464 23.507 56.184 1.00 14.00 64 MET A N 1
ATOM 513 C CA . MET A 1 98 ? 20.327 22.394 55.810 1.00 15.80 64 MET A CA 1
ATOM 514 C C . MET A 1 98 ? 20.798 21.742 57.087 1.00 17.25 64 MET A C 1
ATOM 515 O O . MET A 1 98 ? 21.208 22.433 58.033 1.00 17.75 64 MET A O 1
ATOM 520 N N . TRP A 1 99 ? 20.734 20.414 57.138 1.00 16.29 65 TRP A N 1
ATOM 521 C CA . TRP A 1 99 ? 21.162 19.690 58.327 1.00 16.92 65 TRP A CA 1
ATOM 522 C C . TRP A 1 99 ? 22.510 19.062 58.138 1.00 17.78 65 TRP A C 1
ATOM 523 O O . TRP A 1 99 ? 22.625 17.996 57.517 1.00 21.37 65 TRP A O 1
ATOM 534 N N . ILE A 1 100 ? 23.545 19.730 58.632 1.00 18.03 66 ILE A N 1
ATOM 535 C CA . ILE A 1 100 ? 24.905 19.228 58.482 1.00 18.79 66 ILE A CA 1
ATOM 536 C C . ILE A 1 100 ? 25.444 18.857 59.856 1.00 20.61 66 ILE A C 1
ATOM 537 O O . ILE A 1 100 ? 25.247 19.584 60.821 1.00 19.29 66 ILE A O 1
ATOM 542 N N . ASP A 1 101 ? 26.042 17.667 59.927 1.00 19.80 67 ASP A N 1
ATOM 543 C CA . ASP A 1 101 ? 26.747 17.189 61.134 1.00 22.83 67 ASP A CA 1
ATOM 544 C C . ASP A 1 101 ? 27.850 16.172 60.799 1.00 24.21 67 ASP A C 1
ATOM 545 O O . ASP A 1 101 ? 29.032 16.530 60.755 1.00 25.14 67 ASP A O 1
ATOM 550 N N . ARG A 1 102 ? 27.481 14.936 60.464 1.00 24.73 68 ARG A N 1
ATOM 551 C CA . ARG A 1 102 ? 28.509 13.944 60.110 1.00 24.74 68 ARG A CA 1
ATOM 552 C C . ARG A 1 102 ? 29.078 14.290 58.725 1.00 24.64 68 ARG A C 1
ATOM 553 O O . ARG A 1 102 ? 28.370 14.906 57.899 1.00 25.85 68 ARG A O 1
ATOM 561 N N . PRO A 1 103 ? 30.360 13.937 58.474 1.00 22.75 69 PRO A N 1
ATOM 562 C CA . PRO A 1 103 ? 31.079 14.230 57.221 1.00 29.27 69 PRO A CA 1
ATOM 563 C C . PRO A 1 103 ? 30.274 14.059 55.917 1.00 27.06 69 PRO A C 1
ATOM 564 O O . PRO A 1 103 ? 30.340 14.926 55.058 1.00 29.98 69 PRO A O 1
ATOM 568 N N . ASP A 1 104 ? 29.515 12.974 55.787 1.00 25.45 70 ASP A N 1
ATOM 569 C CA . ASP A 1 104 ? 28.762 12.745 54.542 1.00 25.72 70 ASP A CA 1
ATOM 570 C C . ASP A 1 104 ? 27.705 13.818 54.312 1.00 22.56 70 ASP A C 1
ATOM 571 O O . ASP A 1 104 ? 27.328 14.081 53.173 1.00 23.07 70 ASP A O 1
ATOM 576 N N . THR A 1 105 ? 27.262 14.484 55.377 1.00 23.03 71 THR A N 1
ATOM 577 C CA . THR A 1 105 ? 26.166 15.427 55.259 1.00 22.88 71 THR A CA 1
ATOM 578 C C . THR A 1 105 ? 26.511 16.671 54.447 1.00 20.64 71 THR A C 1
ATOM 579 O O . THR A 1 105 ? 25.609 17.274 53.881 1.00 21.22 71 THR A O 1
ATOM 583 N N . PHE A 1 106 ? 27.782 17.076 54.427 1.00 20.55 72 PHE A N 1
ATOM 584 C CA . PHE A 1 106 ? 28.153 18.329 53.719 1.00 20.84 72 PHE A CA 1
ATOM 585 C C . PHE A 1 106 ? 27.894 18.188 52.225 1.00 19.84 72 PHE A C 1
ATOM 586 O O . PHE A 1 106 ? 27.158 18.967 51.639 1.00 16.65 72 PHE A O 1
ATOM 594 N N . ASP A 1 107 ? 28.485 17.178 51.596 1.00 20.97 73 ASP A N 1
ATOM 595 C CA . ASP A 1 107 ? 28.267 16.985 50.170 1.00 21.08 73 ASP A CA 1
ATOM 596 C C . ASP A 1 107 ? 26.844 16.567 49.878 1.00 19.67 73 ASP A C 1
ATOM 597 O O . ASP A 1 107 ? 26.266 16.988 48.873 1.00 19.59 73 ASP A O 1
ATOM 602 N N . ASN A 1 108 ? 26.254 15.766 50.757 1.00 19.29 74 ASN A N 1
ATOM 603 C CA . ASN A 1 108 ? 24.927 15.256 50.504 1.00 18.87 74 ASN A CA 1
ATOM 604 C C . ASN A 1 108 ? 23.839 16.337 50.584 1.00 18.26 74 ASN A C 1
ATOM 605 O O . ASN A 1 108 ? 22.924 16.378 49.767 1.00 17.78 74 ASN A O 1
ATOM 610 N N . GLU A 1 109 ? 23.941 17.214 51.577 1.00 17.20 75 GLU A N 1
ATOM 611 C CA . GLU A 1 109 ? 22.979 18.340 51.681 1.00 16.17 75 GLU A CA 1
ATOM 612 C C . GLU A 1 109 ? 23.235 19.339 50.551 1.00 15.01 75 GLU A C 1
ATOM 613 O O . GLU A 1 109 ? 22.270 19.926 50.038 1.00 15.46 75 GLU A O 1
ATOM 619 N N . MET A 1 110 ? 24.499 19.538 50.176 1.00 15.68 76 MET A N 1
ATOM 620 C CA . MET A 1 110 ? 24.795 20.409 49.037 1.00 16.38 76 MET A CA 1
ATOM 621 C C . MET A 1 110 ? 24.163 19.913 47.732 1.00 15.67 76 MET A C 1
ATOM 622 O O . MET A 1 110 ? 23.597 20.690 46.935 1.00 16.07 76 MET A O 1
ATOM 627 N N . ASN A 1 111 ? 24.268 18.607 47.500 1.00 17.22 77 ASN A N 1
ATOM 628 C CA . ASN A 1 111 ? 23.604 17.992 46.347 1.00 18.02 77 ASN A CA 1
ATOM 629 C C . ASN A 1 111 ? 22.089 18.096 46.434 1.00 15.54 77 ASN A C 1
ATOM 630 O O . ASN A 1 111 ? 21.401 18.323 45.417 1.00 16.54 77 ASN A O 1
ATOM 635 N N . ALA A 1 112 ? 21.536 17.916 47.627 1.00 14.22 78 ALA A N 1
ATOM 636 C CA . ALA A 1 112 ? 20.090 18.064 47.819 1.00 14.55 78 ALA A CA 1
ATOM 637 C C . ALA A 1 112 ? 19.657 19.485 47.464 1.00 14.23 78 ALA A C 1
ATOM 638 O O . ALA A 1 112 ? 18.590 19.678 46.850 1.00 15.04 78 ALA A O 1
ATOM 640 N N . LEU A 1 113 ? 20.489 20.462 47.822 1.00 14.40 79 LEU A N 1
ATOM 641 C CA . LEU A 1 113 ? 20.210 21.849 47.527 1.00 13.14 79 LEU A CA 1
ATOM 642 C C . LEU A 1 113 ? 20.221 22.029 46.004 1.00 13.96 79 LEU A C 1
ATOM 643 O O . LEU A 1 113 ? 19.334 22.684 45.442 1.00 14.53 79 LEU A O 1
ATOM 648 N N . LYS A 1 114 ? 21.254 21.508 45.335 1.00 14.20 80 LYS A N 1
ATOM 649 C CA . LYS A 1 114 ? 21.332 21.592 43.871 1.00 13.89 80 LYS A CA 1
ATOM 650 C C . LYS A 1 114 ? 20.078 20.998 43.240 1.00 14.28 80 LYS A C 1
ATOM 651 O O . LYS A 1 114 ? 19.561 21.561 42.278 1.00 15.13 80 LYS A O 1
ATOM 657 N N . ASN A 1 115 ? 19.609 19.880 43.756 1.00 14.10 81 ASN A N 1
ATOM 658 C CA . ASN A 1 115 ? 18.370 19.269 43.260 1.00 16.20 81 ASN A CA 1
ATOM 659 C C . ASN A 1 115 ? 17.151 20.143 43.428 1.00 15.57 81 ASN A C 1
ATOM 660 O O . ASN A 1 115 ? 16.342 20.288 42.508 1.00 15.74 81 ASN A O 1
ATOM 665 N N . ILE A 1 116 ? 17.020 20.753 44.605 1.00 14.28 82 ILE A N 1
ATOM 666 C CA . ILE A 1 116 ? 15.930 21.674 44.842 1.00 13.97 82 ILE A CA 1
ATOM 667 C C . ILE A 1 116 ? 16.019 22.832 43.848 1.00 12.71 82 ILE A C 1
ATOM 668 O O . ILE A 1 116 ? 14.979 23.256 43.277 1.00 13.63 82 ILE A O 1
ATOM 673 N N . LEU A 1 117 ? 17.219 23.358 43.643 1.00 12.66 83 LEU A N 1
ATOM 674 C CA . LEU A 1 117 ? 17.366 24.488 42.732 1.00 12.64 83 LEU A CA 1
ATOM 675 C C . LEU A 1 117 ? 16.972 24.115 41.270 1.00 13.08 83 LEU A C 1
ATOM 676 O O . LEU A 1 117 ? 16.559 24.983 40.481 1.00 15.20 83 LEU A O 1
ATOM 681 N N . ALA A 1 118 ? 17.114 22.840 40.924 1.00 11.95 84 ALA A N 1
ATOM 682 C CA . ALA A 1 118 ? 16.782 22.346 39.567 1.00 11.66 84 ALA A CA 1
ATOM 683 C C . ALA A 1 118 ? 15.320 21.956 39.446 1.00 11.72 84 ALA A C 1
ATOM 684 O O . ALA A 1 118 ? 14.755 21.960 38.347 1.00 11.73 84 ALA A O 1
ATOM 686 N N . ASN A 1 119 ? 14.726 21.534 40.552 1.00 12.52 85 ASN A N 1
ATOM 687 C CA . ASN A 1 119 ? 13.450 20.841 40.514 1.00 13.67 85 ASN A CA 1
ATOM 688 C C . ASN A 1 119 ? 12.245 21.617 41.059 1.00 11.97 85 ASN A C 1
ATOM 689 O O . ASN A 1 119 ? 11.105 21.185 40.868 1.00 13.95 85 ASN A O 1
ATOM 694 N N . ASN A 1 120 ? 12.521 22.711 41.767 1.00 12.70 86 ASN A N 1
ATOM 695 C CA . ASN A 1 120 ? 11.520 23.463 42.504 1.00 12.97 86 ASN A CA 1
ATOM 696 C C . ASN A 1 120 ? 11.570 24.945 42.287 1.00 12.97 86 ASN A C 1
ATOM 697 O O . ASN A 1 120 ? 12.633 25.548 42.112 1.00 13.97 86 ASN A O 1
ATOM 702 N N . ASP A 1 121 ? 10.387 25.544 42.366 1.00 14.26 87 ASP A N 1
ATOM 703 C CA . ASP A 1 121 ? 10.263 26.968 42.565 1.00 14.67 87 ASP A CA 1
ATOM 704 C C . ASP A 1 121 ? 10.797 27.321 43.971 1.00 14.78 87 ASP A C 1
ATOM 705 O O . ASP A 1 121 ? 10.402 26.669 44.951 1.00 16.76 87 ASP A O 1
ATOM 710 N N . VAL A 1 122 ? 11.680 28.305 44.065 1.00 13.94 88 VAL A N 1
ATOM 711 C CA . VAL A 1 122 ? 12.230 28.703 45.388 1.00 14.50 88 VAL A CA 1
ATOM 712 C C . VAL A 1 122 ? 11.917 30.167 45.682 1.00 15.31 88 VAL A C 1
ATOM 713 O O . VAL A 1 122 ? 12.585 30.828 46.508 1.00 16.38 88 VAL A O 1
ATOM 717 N N . SER A 1 123 ? 10.901 30.693 45.006 1.00 15.87 89 SER A N 1
ATOM 718 C CA . SER A 1 123 ? 10.636 32.129 45.094 1.00 16.11 89 SER A CA 1
ATOM 719 C C . SER A 1 123 ? 10.095 32.587 46.445 1.00 16.51 89 SER A C 1
ATOM 720 O O . SER A 1 123 ? 10.143 33.774 46.746 1.00 17.16 89 SER A O 1
ATOM 723 N N . ASN A 1 124 ? 9.601 31.647 47.248 1.00 15.94 90 ASN A N 1
ATOM 724 C CA . ASN A 1 124 ? 9.041 32.035 48.547 1.00 15.21 90 ASN A CA 1
ATOM 725 C C . ASN A 1 124 ? 9.985 31.756 49.698 1.00 15.02 90 ASN A C 1
ATOM 726 O O . ASN A 1 124 ? 9.562 31.754 50.858 1.00 14.56 90 ASN A O 1
ATOM 731 N N . VAL A 1 125 ? 11.267 31.566 49.390 1.00 13.76 91 VAL A N 1
ATOM 732 C CA . VAL A 1 125 ? 12.267 31.211 50.389 1.00 13.15 91 VAL A CA 1
ATOM 733 C C . VAL A 1 125 ? 12.898 32.494 50.901 1.00 14.00 91 VAL A C 1
ATOM 734 O O . VAL A 1 125 ? 13.499 33.267 50.140 1.00 15.70 91 VAL A O 1
ATOM 738 N N . ASP A 1 126 ? 12.804 32.722 52.214 1.00 13.38 92 ASP A N 1
ATOM 739 C CA . ASP A 1 126 ? 13.312 33.933 52.837 1.00 14.61 92 ASP A CA 1
ATOM 740 C C . ASP A 1 126 ? 14.728 33.768 53.358 1.00 15.36 92 ASP A C 1
ATOM 741 O O . ASP A 1 126 ? 15.343 34.723 53.826 1.00 17.67 92 ASP A O 1
ATOM 746 N N . GLY A 1 127 ? 15.258 32.553 53.318 1.00 13.64 93 GLY A N 1
ATOM 747 C CA . GLY A 1 127 ? 16.628 32.328 53.772 1.00 14.25 93 GLY A CA 1
ATOM 748 C C . GLY A 1 127 ? 16.980 30.864 53.725 1.00 12.32 93 GLY A C 1
ATOM 749 O O . GLY A 1 127 ? 16.080 30.006 53.803 1.00 13.93 93 GLY A O 1
ATOM 750 N N . LEU A 1 128 ? 18.279 30.604 53.602 1.00 12.98 94 LEU A N 1
ATOM 751 C CA . LEU A 1 128 ? 18.818 29.265 53.691 1.00 13.07 94 LEU A CA 1
ATOM 752 C C . LEU A 1 128 ? 19.700 29.221 54.950 1.00 12.96 94 LEU A C 1
ATOM 753 O O . LEU A 1 128 ? 20.656 30.015 55.071 1.00 12.88 94 LEU A O 1
ATOM 758 N N . ILE A 1 129 ? 19.397 28.289 55.847 1.00 12.06 95 ILE A N 1
ATOM 759 C CA . ILE A 1 129 ? 20.110 28.190 57.110 1.00 11.76 95 ILE A CA 1
ATOM 760 C C . ILE A 1 129 ? 21.110 27.044 56.999 1.00 11.89 95 ILE A C 1
ATOM 761 O O . ILE A 1 129 ? 20.738 25.869 56.956 1.00 13.94 95 ILE A O 1
ATOM 766 N N . VAL A 1 130 ? 22.386 27.384 56.907 1.00 11.99 96 VAL A N 1
ATOM 767 C CA . VAL A 1 130 ? 23.430 26.425 56.589 1.00 13.84 96 VAL A CA 1
ATOM 768 C C . VAL A 1 130 ? 23.914 25.809 57.894 1.00 14.51 96 VAL A C 1
ATOM 769 O O . VAL A 1 130 ? 24.895 26.254 58.487 1.00 16.68 96 VAL A O 1
ATOM 773 N N . GLY A 1 131 ? 23.186 24.787 58.338 1.00 14.13 97 GLY A N 1
ATOM 774 C CA . GLY A 1 131 ? 23.495 24.120 59.592 1.00 15.00 97 GLY A CA 1
ATOM 775 C C . GLY A 1 131 ? 22.863 24.776 60.797 1.00 13.75 97 GLY A C 1
ATOM 776 O O . GLY A 1 131 ? 22.564 25.982 60.802 1.00 13.07 97 GLY A O 1
ATOM 777 N N . SER A 1 132 ? 22.692 23.977 61.836 1.00 12.33 98 SER A N 1
ATOM 778 C CA . SER A 1 132 ? 22.244 24.471 63.138 1.00 12.63 98 SER A CA 1
ATOM 779 C C . SER A 1 132 ? 23.070 23.804 64.218 1.00 11.82 98 SER A C 1
ATOM 780 O O . SER A 1 132 ? 23.107 22.566 64.303 1.00 13.72 98 SER A O 1
ATOM 783 N N . GLU A 1 133 ? 23.790 24.622 64.978 1.00 12.15 99 GLU A N 1
ATOM 784 C CA . GLU A 1 133 ? 24.661 24.153 66.071 1.00 12.58 99 GLU A CA 1
ATOM 785 C C . GLU A 1 133 ? 25.826 23.294 65.595 1.00 13.21 99 GLU A C 1
ATOM 786 O O . GLU A 1 133 ? 26.320 22.441 66.343 1.00 13.64 99 GLU A O 1
ATOM 792 N N . VAL A 1 134 ? 26.306 23.562 64.384 1.00 13.09 100 VAL A N 1
ATOM 793 C CA . VAL A 1 134 ? 27.472 22.840 63.851 1.00 13.60 100 VAL A CA 1
ATOM 794 C C . VAL A 1 134 ? 28.717 23.040 64.725 1.00 14.85 100 VAL A C 1
ATOM 795 O O . VAL A 1 134 ? 29.434 22.076 65.020 1.00 15.02 100 VAL A O 1
ATOM 799 N N . LEU A 1 135 ? 28.977 24.291 65.113 1.00 14.84 101 LEU A N 1
ATOM 800 C CA . LEU A 1 135 ? 30.116 24.596 65.966 1.00 15.04 101 LEU A CA 1
ATOM 801 C C . LEU A 1 135 ? 29.865 24.238 67.434 1.00 14.67 101 LEU A C 1
ATOM 802 O O . LEU A 1 135 ? 30.774 23.748 68.113 1.00 17.08 101 LEU A O 1
ATOM 807 N N . TYR A 1 136 ? 28.633 24.411 67.918 1.00 14.33 102 TYR A N 1
ATOM 808 C CA . TYR A 1 136 ? 28.323 23.916 69.273 1.00 14.04 102 TYR A CA 1
ATOM 809 C C . TYR A 1 136 ? 28.655 22.421 69.404 1.00 16.17 102 TYR A C 1
ATOM 810 O O . TYR A 1 136 ? 29.271 21.998 70.393 1.00 16.93 102 TYR A O 1
ATOM 819 N N . ARG A 1 137 ? 28.265 21.629 68.404 1.00 15.07 103 ARG A N 1
ATOM 820 C CA . ARG A 1 137 ? 28.501 20.172 68.417 1.00 16.12 103 ARG A CA 1
ATOM 821 C C . ARG A 1 137 ? 29.918 19.761 68.086 1.00 17.13 103 ARG A C 1
ATOM 822 O O . ARG A 1 137 ? 30.303 18.583 68.279 1.00 17.86 103 ARG A O 1
ATOM 830 N N . GLY A 1 138 ? 30.706 20.691 67.565 1.00 16.42 104 GLY A N 1
ATOM 831 C CA . GLY A 1 138 ? 32.085 20.344 67.171 1.00 18.00 104 GLY A CA 1
ATOM 832 C C . GLY A 1 138 ? 32.139 19.478 65.925 1.00 17.30 104 GLY A C 1
ATOM 833 O O . GLY A 1 138 ? 33.031 18.671 65.789 1.00 19.06 104 GLY A O 1
ATOM 834 N N . ASP A 1 139 ? 31.182 19.635 64.993 1.00 16.72 105 ASP A N 1
ATOM 835 C CA . ASP A 1 139 ? 31.125 18.801 63.796 1.00 17.48 105 ASP A CA 1
ATOM 836 C C . ASP A 1 139 ? 32.232 19.147 62.802 1.00 17.66 105 ASP A C 1
ATOM 837 O O . ASP A 1 139 ? 32.627 18.302 62.013 1.00 19.51 105 ASP A O 1
ATOM 842 N N . THR A 1 140 ? 32.665 20.401 62.799 1.00 17.28 106 THR A N 1
ATOM 843 C CA . THR A 1 140 ? 33.772 20.830 61.973 1.00 16.35 106 THR A CA 1
ATOM 844 C C . THR A 1 140 ? 34.357 22.094 62.590 1.00 16.50 106 THR A C 1
ATOM 845 O O . THR A 1 140 ? 33.819 22.633 63.571 1.00 18.94 106 THR A O 1
ATOM 849 N N . ASP A 1 141 ? 35.453 22.564 62.010 1.00 17.47 107 ASP A N 1
ATOM 850 C CA . ASP A 1 141 ? 36.144 23.743 62.506 1.00 17.81 107 ASP A CA 1
ATOM 851 C C . ASP A 1 141 ? 35.560 24.981 61.833 1.00 15.90 107 ASP A C 1
ATOM 852 O O . ASP A 1 141 ? 34.930 24.873 60.770 1.00 15.11 107 ASP A O 1
ATOM 857 N N . PRO A 1 142 ? 35.772 26.165 62.434 1.00 14.64 108 PRO A N 1
ATOM 858 C CA . PRO A 1 142 ? 35.242 27.405 61.854 1.00 15.27 108 PRO A CA 1
ATOM 859 C C . PRO A 1 142 ? 35.605 27.670 60.398 1.00 14.99 108 PRO A C 1
ATOM 860 O O . PRO A 1 142 ? 34.732 28.036 59.620 1.00 15.48 108 PRO A O 1
ATOM 864 N N . GLN A 1 143 ? 36.871 27.502 60.015 1.00 14.54 109 GLN A N 1
ATOM 865 C CA . GLN A 1 143 ? 37.235 27.806 58.632 1.00 15.27 109 GLN A CA 1
ATOM 866 C C . GLN A 1 143 ? 36.523 26.880 57.630 1.00 14.20 109 GLN A C 1
ATOM 867 O O . GLN A 1 143 ? 36.093 27.331 56.572 1.00 15.09 109 GLN A O 1
ATOM 873 N N . SER A 1 144 ? 36.444 25.596 57.960 1.00 15.35 110 SER A N 1
ATOM 874 C CA . SER A 1 144 ? 35.727 24.632 57.095 1.00 14.54 110 SER A CA 1
ATOM 875 C C . SER A 1 144 ? 34.243 24.962 56.946 1.00 14.41 110 SER A C 1
ATOM 876 O O . SER A 1 144 ? 33.692 24.886 55.856 1.00 14.52 110 SER A O 1
ATOM 879 N N . LEU A 1 145 ? 33.605 25.377 58.036 1.00 14.18 111 LEU A N 1
ATOM 880 C CA . LEU A 1 145 ? 32.238 25.822 57.942 1.00 13.73 111 LEU A CA 1
ATOM 881 C C . LEU A 1 145 ? 32.114 27.080 57.085 1.00 13.10 111 LEU A C 1
ATOM 882 O O . LEU A 1 145 ? 31.253 27.163 56.205 1.00 13.40 111 LEU A O 1
ATOM 887 N N . ALA A 1 146 ? 33.025 28.025 57.304 1.00 13.22 112 ALA A N 1
ATOM 888 C CA . ALA A 1 146 ? 33.021 29.250 56.507 1.00 14.11 112 ALA A CA 1
ATOM 889 C C . ALA A 1 146 ? 33.172 28.964 55.009 1.00 14.43 112 ALA A C 1
ATOM 890 O O . ALA A 1 146 ? 32.431 29.512 54.167 1.00 15.04 112 ALA A O 1
ATOM 892 N N . ASN A 1 147 ? 34.119 28.082 54.669 1.00 14.17 113 ASN A N 1
ATOM 893 C CA . ASN A 1 147 ? 34.297 27.680 53.273 1.00 15.99 113 ASN A CA 1
ATOM 894 C C . ASN A 1 147 ? 33.043 27.031 52.673 1.00 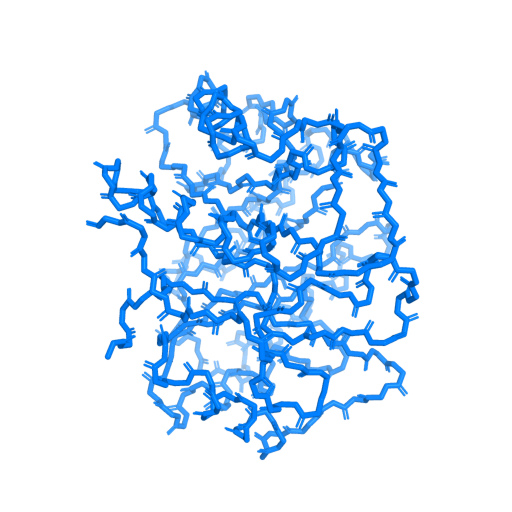14.20 113 ASN A C 1
ATOM 895 O O . ASN A 1 147 ? 32.689 27.289 51.508 1.00 16.63 113 ASN A O 1
ATOM 900 N N . TYR A 1 148 ? 32.368 26.189 53.456 1.00 13.90 114 TYR A N 1
ATOM 901 C CA . TYR A 1 148 ? 31.178 25.520 52.980 1.00 13.65 114 TYR A CA 1
ATOM 902 C C . TYR A 1 148 ? 30.065 26.560 52.742 1.00 14.07 114 TYR A C 1
ATOM 903 O O . TYR A 1 148 ? 29.364 26.514 51.711 1.00 14.67 114 TYR A O 1
ATOM 912 N N . ILE A 1 149 ? 29.919 27.503 53.673 1.00 13.13 115 ILE A N 1
ATOM 913 C CA . ILE A 1 149 ? 28.938 28.574 53.509 1.00 14.18 115 ILE A CA 1
ATOM 914 C C . ILE A 1 149 ? 29.196 29.362 52.234 1.00 15.43 115 ILE A C 1
ATOM 915 O O . ILE A 1 149 ? 28.264 29.680 51.477 1.00 15.96 115 ILE A O 1
ATOM 920 N N . LYS A 1 150 ? 30.461 29.697 52.002 1.00 15.47 116 LYS A N 1
ATOM 921 C CA . LYS A 1 150 ? 30.840 30.425 50.795 1.00 16.80 116 LYS A CA 1
ATOM 922 C C . LYS A 1 150 ? 30.364 29.664 49.538 1.00 17.36 116 LYS A C 1
ATOM 923 O O . LYS A 1 150 ? 29.804 30.263 48.604 1.00 20.23 116 LYS A O 1
ATOM 929 N N . GLN A 1 151 ? 30.601 28.349 49.507 1.00 15.86 117 GLN A N 1
ATOM 930 C CA . GLN A 1 151 ? 30.169 27.491 48.388 1.00 17.51 117 GLN A CA 1
ATOM 931 C C . GLN A 1 151 ? 28.644 27.440 48.243 1.00 16.84 117 GLN A C 1
ATOM 932 O O . GLN A 1 151 ? 28.106 27.499 47.142 1.00 18.63 117 GLN A O 1
ATOM 938 N N . VAL A 1 152 ? 27.918 27.361 49.356 1.00 16.31 118 VAL A N 1
ATOM 939 C CA . VAL A 1 152 ? 26.467 27.381 49.320 1.00 16.55 118 VAL A CA 1
ATOM 940 C C . VAL A 1 152 ? 25.919 28.718 48.805 1.00 15.83 118 VAL A C 1
ATOM 941 O O . VAL A 1 152 ? 24.993 28.753 47.967 1.00 16.74 118 VAL A O 1
ATOM 945 N N . LYS A 1 153 ? 26.496 29.814 49.292 1.00 16.20 119 LYS A N 1
ATOM 946 C CA . LYS A 1 153 ? 26.103 31.143 48.848 1.00 18.01 119 LYS A CA 1
ATOM 947 C C . LYS A 1 153 ? 26.220 31.304 47.328 1.00 19.48 119 LYS A C 1
ATOM 948 O O . LYS A 1 153 ? 25.343 31.890 46.693 1.00 19.62 119 LYS A O 1
ATOM 954 N N . GLU A 1 154 ? 27.280 30.750 46.751 1.00 19.43 120 GLU A N 1
ATOM 955 C CA . GLU A 1 154 ? 27.481 30.831 45.301 1.00 20.47 120 GLU A CA 1
ATOM 956 C C . GLU A 1 154 ? 26.372 30.126 44.532 1.00 20.90 120 GLU A C 1
ATOM 957 O O . GLU A 1 154 ? 26.058 30.504 43.408 1.00 23.07 120 GLU A O 1
ATOM 963 N N . LEU A 1 155 ? 25.765 29.117 45.148 1.00 20.85 121 LEU A N 1
ATOM 964 C CA . LEU A 1 155 ? 24.648 28.397 44.577 1.00 19.95 121 LEU A CA 1
ATOM 965 C C . LEU A 1 155 ? 23.325 29.136 44.624 1.00 20.40 121 LEU A C 1
ATOM 966 O O . LEU A 1 155 ? 22.521 29.060 43.692 1.00 22.80 121 LEU A O 1
ATOM 971 N N . VAL A 1 156 ? 23.085 29.839 45.725 1.00 18.89 122 VAL A N 1
ATOM 972 C CA . VAL A 1 156 ? 21.774 30.433 45.941 1.00 19.87 122 VAL A CA 1
ATOM 973 C C . VAL A 1 156 ? 21.679 31.938 45.724 1.00 19.74 122 VAL A C 1
ATOM 974 O O . VAL A 1 156 ? 20.582 32.459 45.502 1.00 21.16 122 VAL A O 1
ATOM 978 N N . ALA A 1 157 ? 22.818 32.617 45.786 1.00 21.98 123 ALA A N 1
ATOM 979 C CA . ALA A 1 157 ? 22.845 34.067 45.543 1.00 23.81 123 ALA A CA 1
ATOM 980 C C . ALA A 1 157 ? 22.175 34.437 44.213 1.00 24.01 123 ALA A C 1
ATOM 981 O O . ALA A 1 157 ? 21.473 35.445 44.156 1.00 25.10 123 ALA A O 1
ATOM 983 N N . PRO A 1 158 ? 22.388 33.641 43.139 1.00 22.82 124 PRO A N 1
ATOM 984 C CA . PRO A 1 158 ? 21.731 33.992 41.882 1.00 23.76 124 PRO A CA 1
ATOM 985 C C . PRO A 1 158 ? 20.210 33.918 41.924 1.00 23.93 124 PRO A C 1
ATOM 986 O O . PRO A 1 158 ? 19.563 34.465 41.042 1.00 26.06 124 PRO A O 1
ATOM 990 N N . HIS A 1 159 ? 19.646 33.237 42.925 1.00 23.16 125 HIS A N 1
ATOM 991 C CA . HIS A 1 159 ? 18.194 33.227 43.164 1.00 22.96 125 HIS A CA 1
ATOM 992 C C . HIS A 1 159 ? 17.744 34.287 44.150 1.00 22.46 125 HIS A C 1
ATOM 993 O O . HIS A 1 159 ? 16.574 34.342 44.524 1.00 25.67 125 HIS A O 1
ATOM 1000 N N . GLY A 1 160 ? 18.669 35.140 44.580 1.00 20.72 126 GLY A N 1
ATOM 1001 C CA . GLY A 1 160 ? 18.347 36.207 45.535 1.00 21.33 126 GLY A CA 1
ATOM 1002 C C . GLY A 1 160 ? 18.081 35.683 46.942 1.00 20.55 126 GLY A C 1
ATOM 1003 O O . GLY A 1 160 ? 17.457 36.379 47.752 1.00 23.39 126 GLY A O 1
ATOM 1004 N N . ILE A 1 161 ? 18.531 34.461 47.244 1.00 17.78 127 ILE A N 1
ATOM 1005 C CA . ILE A 1 161 ? 18.318 33.890 48.589 1.00 16.84 127 ILE A CA 1
ATOM 1006 C C . ILE A 1 161 ? 19.491 34.154 49.510 1.00 16.20 127 ILE A C 1
ATOM 1007 O O . ILE A 1 161 ? 20.629 33.861 49.166 1.00 16.77 127 ILE A O 1
ATOM 1012 N N . LYS A 1 162 ? 19.204 34.729 50.675 1.00 15.11 128 LYS A N 1
ATOM 1013 C CA . LYS A 1 162 ? 20.258 35.072 51.642 1.00 15.25 128 LYS A CA 1
ATOM 1014 C C . LYS A 1 162 ? 20.615 33.873 52.523 1.00 14.61 128 LYS A C 1
ATOM 1015 O O . LYS A 1 162 ? 19.778 33.026 52.801 1.00 15.75 128 LYS A O 1
ATOM 1021 N N . VAL A 1 163 ? 21.877 33.808 52.946 1.00 13.97 129 VAL A N 1
ATOM 1022 C CA . VAL A 1 163 ? 22.348 32.681 53.748 1.00 13.20 129 VAL A CA 1
ATOM 1023 C C . VAL A 1 163 ? 22.708 33.066 55.181 1.00 11.61 129 VAL A C 1
ATOM 1024 O O . VAL A 1 163 ? 23.246 34.142 55.456 1.00 12.57 129 VAL A O 1
ATOM 1028 N N . ALA A 1 164 ? 22.402 32.151 56.092 1.00 12.88 130 ALA A N 1
ATOM 1029 C CA . ALA A 1 164 ? 22.719 32.310 57.504 1.00 11.41 130 ALA A CA 1
ATOM 1030 C C . ALA A 1 164 ? 23.263 30.989 58.005 1.00 12.07 130 ALA A C 1
ATOM 1031 O O . ALA A 1 164 ? 23.245 29.997 57.294 1.00 14.14 130 ALA A O 1
ATOM 1033 N N . THR A 1 165 ? 23.780 31.003 59.226 1.00 11.42 131 THR A N 1
ATOM 1034 C CA . THR A 1 165 ? 23.895 29.782 59.998 1.00 11.36 131 THR A CA 1
ATOM 1035 C C . THR A 1 165 ? 23.239 30.015 61.344 1.00 10.57 131 THR A C 1
ATOM 1036 O O . THR A 1 165 ? 23.072 31.164 61.758 1.00 10.84 131 THR A O 1
ATOM 1040 N N . ALA A 1 166 ? 22.814 28.931 61.979 1.00 10.15 132 ALA A N 1
ATOM 1041 C CA . ALA A 1 166 ? 22.197 29.025 63.305 1.00 9.47 132 ALA A CA 1
ATOM 1042 C C . ALA A 1 166 ? 23.112 28.376 64.335 1.00 9.61 132 ALA A C 1
ATOM 1043 O O . ALA A 1 166 ? 23.634 27.287 64.084 1.00 10.94 132 ALA A O 1
ATOM 1045 N N . ASP A 1 167 ? 23.323 29.048 65.460 1.00 9.89 133 ASP A N 1
ATOM 1046 C CA . ASP A 1 167 ? 24.122 28.452 66.524 1.00 11.13 133 ASP A CA 1
ATOM 1047 C C . ASP A 1 167 ? 23.822 29.134 67.829 1.00 10.53 133 ASP A C 1
ATOM 1048 O O . ASP A 1 167 ? 23.052 30.089 67.873 1.00 10.62 133 ASP A O 1
ATOM 1053 N N . VAL A 1 168 ? 24.472 28.671 68.892 1.00 11.26 134 VAL A N 1
ATOM 1054 C CA . VAL A 1 168 ? 24.300 29.253 70.212 1.00 11.05 134 VAL A CA 1
ATOM 1055 C C . VAL A 1 168 ? 25.033 30.573 70.308 1.00 11.31 134 VAL A C 1
ATOM 1056 O O . VAL A 1 168 ? 25.856 30.908 69.433 1.00 12.29 134 VAL A O 1
ATOM 1060 N N . TYR A 1 169 ? 24.746 31.340 71.352 1.00 11.01 135 TYR A N 1
ATOM 1061 C CA . TYR A 1 169 ? 25.112 32.754 71.328 1.00 12.71 135 TYR A CA 1
ATOM 1062 C C . TYR A 1 169 ? 26.616 33.028 71.340 1.00 14.34 135 TYR A C 1
ATOM 1063 O O . TYR A 1 169 ? 27.043 34.110 70.917 1.00 16.73 135 TYR A O 1
ATOM 1072 N N . TYR A 1 170 ? 27.388 32.040 71.793 1.00 14.07 136 TYR A N 1
ATOM 1073 C CA . TYR A 1 170 ? 28.840 32.174 71.911 1.00 14.92 136 TYR A CA 1
ATOM 1074 C C . TYR A 1 170 ? 29.600 31.440 70.782 1.00 16.45 136 TYR A C 1
ATOM 1075 O O . TYR A 1 170 ? 30.814 31.236 70.889 1.00 17.92 136 TYR A O 1
ATOM 1084 N N . LYS A 1 171 ? 28.916 31.020 69.717 1.00 13.86 137 LYS A N 1
ATOM 1085 C CA . LYS A 1 171 ? 29.547 30.286 68.602 1.00 15.14 137 LYS A CA 1
ATOM 1086 C C . LYS A 1 171 ? 29.369 30.975 67.236 1.00 16.15 137 LYS A C 1
ATOM 1087 O O . LYS A 1 171 ? 28.943 30.374 66.249 1.00 16.73 137 LYS A O 1
ATOM 1093 N N . PHE A 1 172 ? 29.721 32.244 67.196 1.00 15.97 138 PHE A N 1
ATOM 1094 C CA . PHE A 1 172 ? 29.730 33.005 65.945 1.00 14.41 138 PHE A CA 1
ATOM 1095 C C . PHE A 1 172 ? 31.126 33.620 65.711 1.00 14.36 138 PHE A C 1
ATOM 1096 O O . PHE A 1 172 ? 31.312 34.819 65.852 1.00 14.14 138 PHE A O 1
ATOM 1104 N N . PRO A 1 173 ? 32.122 32.790 65.366 1.00 13.85 139 PRO A N 1
ATOM 1105 C CA . PRO A 1 173 ? 33.484 33.297 65.143 1.00 14.17 139 PRO A CA 1
ATOM 1106 C C . PRO A 1 173 ? 33.530 34.124 63.863 1.00 13.29 139 PRO A C 1
ATOM 1107 O O . PRO A 1 173 ? 32.761 33.889 62.915 1.00 12.97 139 PRO A O 1
ATOM 1111 N N . GLU A 1 174 ? 34.489 35.041 63.827 1.00 14.08 140 GLU A N 1
ATOM 1112 C CA . GLU A 1 174 ? 34.591 36.015 62.782 1.00 13.79 140 GLU A CA 1
ATOM 1113 C C . GLU A 1 174 ? 34.696 35.391 61.397 1.00 13.59 140 GLU A C 1
ATOM 1114 O O . GLU A 1 174 ? 34.098 35.894 60.456 1.00 13.65 140 GLU A O 1
ATOM 1120 N N A VAL A 1 175 ? 35.468 34.312 61.263 0.58 13.89 141 VAL A N 1
ATOM 1121 N N B VAL A 1 175 ? 35.466 34.321 61.263 0.42 13.77 141 VAL A N 1
ATOM 1122 C CA A VAL A 1 175 ? 35.676 33.721 59.940 0.58 14.61 141 VAL A CA 1
A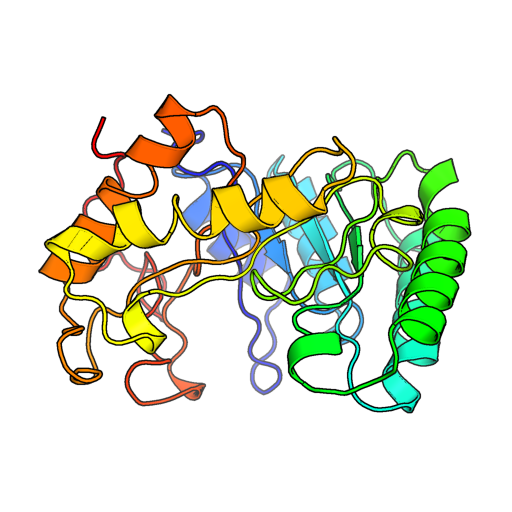TOM 1123 C CA B VAL A 1 175 ? 35.688 33.728 59.953 0.42 14.66 141 VAL A CA 1
ATOM 1124 C C A VAL A 1 175 ? 34.371 33.208 59.347 0.58 13.58 141 VAL A C 1
ATOM 1125 C C B VAL A 1 175 ? 34.370 33.213 59.350 0.42 13.53 141 VAL A C 1
ATOM 1126 O O A VAL A 1 175 ? 34.185 33.231 58.131 0.58 14.87 141 VAL A O 1
ATOM 1127 O O B VAL A 1 175 ? 34.167 33.266 58.134 0.42 14.65 141 VAL A O 1
ATOM 1134 N N . VAL A 1 176 ? 33.466 32.731 60.206 1.00 13.12 142 VAL A N 1
ATOM 1135 C CA . VAL A 1 176 ? 32.137 32.300 59.766 1.00 13.11 142 VAL A CA 1
ATOM 1136 C C . VAL A 1 176 ? 31.238 33.494 59.446 1.00 11.84 142 VAL A C 1
ATOM 1137 O O . VAL A 1 176 ? 30.622 33.565 58.376 1.00 12.36 142 VAL A O 1
ATOM 1141 N N . VAL A 1 177 ? 31.206 34.447 60.370 1.00 11.98 143 VAL A N 1
ATOM 1142 C CA . VAL A 1 177 ? 30.276 35.572 60.228 1.00 12.13 143 VAL A CA 1
ATOM 1143 C C . VAL A 1 177 ? 30.587 36.390 58.955 1.00 12.91 143 VAL A C 1
ATOM 1144 O O . VAL A 1 177 ? 29.679 36.850 58.268 1.00 14.27 143 VAL A O 1
ATOM 1148 N N . LYS A 1 178 ? 31.879 36.467 58.605 1.00 12.63 144 LYS A N 1
ATOM 1149 C CA . LYS A 1 178 ? 32.254 37.138 57.344 1.00 13.96 144 LYS A CA 1
ATOM 1150 C C . LYS A 1 178 ? 31.553 36.577 56.094 1.00 14.88 144 LYS A C 1
ATOM 1151 O O . LYS A 1 178 ? 31.321 37.313 55.129 1.00 16.11 144 LYS A O 1
ATOM 1157 N N . GLU A 1 179 ? 31.217 35.285 56.107 1.00 13.41 145 GLU A N 1
ATOM 1158 C CA . GLU A 1 179 ? 30.623 34.661 54.935 1.00 13.36 145 GLU A CA 1
ATOM 1159 C C . GLU A 1 179 ? 29.098 34.767 54.910 1.00 13.36 145 GLU A C 1
ATOM 1160 O O . GLU A 1 179 ? 28.497 34.448 53.891 1.00 15.12 145 GLU A O 1
ATOM 1166 N N . LEU A 1 180 ? 28.491 35.171 56.036 1.00 13.31 146 LEU A N 1
ATOM 1167 C CA . LEU A 1 180 ? 27.045 35.137 56.183 1.00 12.12 146 LEU A CA 1
ATOM 1168 C C . LEU A 1 180 ? 26.399 36.384 55.614 1.00 13.29 146 LEU A C 1
ATOM 1169 O O . LEU A 1 180 ? 27.004 37.469 55.575 1.00 14.38 146 LEU A O 1
ATOM 1174 N N . ASP A 1 181 ? 25.135 36.267 55.232 1.00 13.00 147 ASP A N 1
ATOM 1175 C CA . ASP A 1 181 ? 24.309 37.445 55.022 1.00 13.66 147 ASP A CA 1
ATOM 1176 C C . ASP A 1 181 ? 23.663 37.918 56.336 1.00 13.24 147 ASP A C 1
ATOM 1177 O O . ASP A 1 181 ? 23.553 39.120 56.575 1.00 14.33 147 ASP A O 1
ATOM 1182 N N . PHE A 1 182 ? 23.249 36.969 57.173 1.00 12.43 148 PHE A N 1
ATOM 1183 C CA . PHE A 1 182 ? 22.724 37.287 58.495 1.00 11.79 148 PHE A CA 1
ATOM 1184 C C . PHE A 1 182 ? 22.993 36.130 59.450 1.00 10.29 148 PHE A C 1
ATOM 1185 O O . PHE A 1 182 ? 23.317 35.014 59.038 1.00 12.02 148 PHE A O 1
ATOM 1193 N N . LEU A 1 183 ? 22.839 36.396 60.747 1.00 10.83 149 LEU A N 1
ATOM 1194 C CA . LEU A 1 183 ? 23.074 35.400 61.786 1.00 10.38 149 LEU A CA 1
ATOM 1195 C C . LEU A 1 183 ? 21.745 34.964 62.358 1.00 10.02 149 LEU A C 1
ATOM 1196 O O . LEU A 1 183 ? 20.807 35.769 62.426 1.00 10.05 149 LEU A O 1
ATOM 1201 N N . MET A 1 184 ? 21.663 33.711 62.808 1.00 9.62 150 MET A N 1
ATOM 1202 C CA . MET A 1 184 ? 20.464 33.284 63.530 1.00 10.16 150 MET A CA 1
ATOM 1203 C C . MET A 1 184 ? 20.852 32.580 64.823 1.00 10.08 150 MET A C 1
ATOM 1204 O O . MET A 1 184 ? 21.638 31.623 64.835 1.00 10.40 150 MET A O 1
ATOM 1209 N N . MET A 1 185 ? 20.300 33.051 65.914 1.00 9.32 151 MET A N 1
ATOM 1210 C CA . MET A 1 185 ? 20.559 32.485 67.232 1.00 8.76 151 MET A CA 1
ATOM 1211 C C . MET A 1 185 ? 19.579 31.411 67.671 1.00 8.74 151 MET A C 1
ATOM 1212 O O . MET A 1 185 ? 18.405 31.570 67.582 1.00 9.26 151 MET A O 1
ATOM 1217 N N . ASN A 1 186 ? 20.134 30.330 68.199 1.00 8.79 152 ASN A N 1
ATOM 1218 C CA . ASN A 1 186 ? 19.308 29.346 68.928 1.00 9.33 152 ASN A CA 1
ATOM 1219 C C . ASN A 1 186 ? 19.609 29.577 70.386 1.00 9.43 152 ASN A C 1
ATOM 1220 O O . ASN A 1 186 ? 20.790 29.558 70.781 1.00 10.58 152 ASN A O 1
ATOM 1225 N N . ALA A 1 187 ? 18.590 29.772 71.212 1.00 10.32 153 ALA A N 1
ATOM 1226 C CA . ALA A 1 187 ? 18.838 29.950 72.648 1.00 10.34 153 ALA A CA 1
ATOM 1227 C C . ALA A 1 187 ? 17.632 29.480 73.415 1.00 10.28 153 ALA A C 1
ATOM 1228 O O . ALA A 1 187 ? 16.504 29.897 73.113 1.00 12.10 153 ALA A O 1
ATOM 1230 N N . PHE A 1 188 ? 17.860 28.688 74.455 1.00 10.99 154 PHE A N 1
ATOM 1231 C CA . PHE A 1 188 ? 16.802 28.229 75.333 1.00 10.89 154 PHE A CA 1
ATOM 1232 C C . PHE A 1 188 ? 17.177 28.446 76.782 1.00 11.06 154 PHE A C 1
ATOM 1233 O O . PHE A 1 188 ? 17.831 27.578 77.394 1.00 12.01 154 PHE A O 1
ATOM 1241 N N . PRO A 1 189 ? 16.722 29.563 77.371 1.00 11.66 155 PRO A N 1
ATOM 1242 C CA . PRO A 1 189 ? 16.910 29.761 78.798 1.00 12.37 155 PRO A CA 1
ATOM 1243 C C . PRO A 1 189 ? 16.459 28.565 79.666 1.00 12.75 155 PRO A C 1
ATOM 1244 O O . PRO A 1 189 ? 17.047 28.324 80.735 1.00 12.18 155 PRO A O 1
ATOM 1248 N N . TYR A 1 190 ? 15.430 27.841 79.245 1.00 11.53 156 TYR A N 1
ATOM 1249 C CA . TYR A 1 190 ? 15.002 26.659 79.944 1.00 11.23 156 TYR A CA 1
ATOM 1250 C C . TYR A 1 190 ? 16.155 25.697 80.212 1.00 11.04 156 TYR A C 1
ATOM 1251 O O . TYR A 1 190 ? 16.308 25.139 81.308 1.00 11.85 156 TYR A O 1
ATOM 1260 N N . TRP A 1 191 ? 16.965 25.465 79.189 1.00 11.72 157 TRP A N 1
ATOM 1261 C CA . TRP A 1 191 ? 18.080 24.535 79.334 1.00 11.90 157 TRP A CA 1
ATOM 1262 C C . TRP A 1 191 ? 19.276 25.117 80.097 1.00 12.82 157 TRP A C 1
ATOM 1263 O O . TRP A 1 191 ? 20.253 24.400 80.373 1.00 14.98 157 TRP A O 1
ATOM 1274 N N . GLU A 1 192 ? 19.176 26.387 80.465 1.00 13.66 158 GLU A N 1
ATOM 1275 C CA . GLU A 1 192 ? 20.156 27.082 81.280 1.00 14.91 158 GLU A CA 1
ATOM 1276 C C . GLU A 1 192 ? 19.660 27.172 82.731 1.00 14.26 158 GLU A C 1
ATOM 1277 O O . GLU A 1 192 ? 20.337 27.732 83.596 1.00 17.06 158 GLU A O 1
ATOM 1283 N N . GLY A 1 193 ? 18.466 26.640 83.004 1.00 12.76 159 GLY A N 1
ATOM 1284 C CA . GLY A 1 193 ? 17.959 26.648 84.378 1.00 13.12 159 GLY A CA 1
ATOM 1285 C C . GLY A 1 193 ? 17.443 27.999 84.843 1.00 12.61 159 GLY A C 1
ATOM 1286 O O . GLY A 1 193 ? 17.273 28.210 86.055 1.00 15.87 159 GLY A O 1
ATOM 1287 N N . VAL A 1 194 ? 17.186 28.918 83.911 1.00 13.09 160 VAL A N 1
ATOM 1288 C CA . VAL A 1 194 ? 16.679 30.268 84.227 1.00 13.47 160 VAL A CA 1
ATOM 1289 C C . VAL A 1 194 ? 15.193 30.201 84.613 1.00 13.71 160 VAL A C 1
ATOM 1290 O O . VAL A 1 194 ? 14.386 29.579 83.909 1.00 13.04 160 VAL A O 1
ATOM 1294 N N . THR A 1 195 ? 14.841 30.810 85.730 1.00 12.70 161 THR A N 1
ATOM 1295 C CA . THR A 1 195 ? 13.442 30.792 86.167 1.00 12.20 161 THR A CA 1
ATOM 1296 C C . THR A 1 195 ? 12.590 31.559 85.151 1.00 12.34 161 THR A C 1
ATOM 1297 O O . THR A 1 195 ? 13.049 32.524 84.533 1.00 12.61 161 THR A O 1
ATOM 1301 N N . ILE A 1 196 ? 11.325 31.163 85.041 1.00 11.21 162 ILE A N 1
ATOM 1302 C CA . ILE A 1 196 ? 10.477 31.691 83.989 1.00 11.09 162 ILE A CA 1
ATOM 1303 C C . ILE A 1 196 ? 10.403 33.234 83.937 1.00 10.53 162 ILE A C 1
ATOM 1304 O O . ILE A 1 196 ? 10.404 33.840 82.852 1.00 11.53 162 ILE A O 1
ATOM 1309 N N . ASP A 1 197 ? 10.323 33.897 85.089 1.00 12.85 163 ASP A N 1
ATOM 1310 C CA . ASP A 1 197 ? 10.147 35.350 85.091 1.00 14.55 163 ASP A CA 1
ATOM 1311 C C . ASP A 1 197 ? 11.300 36.087 84.424 1.00 13.93 163 ASP A C 1
ATOM 1312 O O . ASP A 1 197 ? 11.146 37.229 83.955 1.00 14.97 163 ASP A O 1
ATOM 1317 N N . ASN A 1 198 ? 12.467 35.442 84.432 1.00 13.53 164 ASN A N 1
ATOM 1318 C CA . ASN A 1 198 ? 13.688 36.007 83.891 1.00 14.13 164 ASN A CA 1
ATOM 1319 C C . ASN A 1 198 ? 14.042 35.476 82.479 1.00 12.76 164 ASN A C 1
ATOM 1320 O O . ASN A 1 198 ? 15.025 35.884 81.914 1.00 13.57 164 ASN A O 1
ATOM 1325 N N . ALA A 1 199 ? 13.248 34.570 81.929 1.00 11.39 165 ALA A N 1
ATOM 1326 C CA . ALA A 1 199 ? 13.684 33.821 80.760 1.00 11.25 165 ALA A CA 1
ATOM 1327 C C . ALA A 1 199 ? 13.756 34.666 79.480 1.00 10.88 165 ALA A C 1
ATOM 1328 O O . ALA A 1 199 ? 14.784 34.628 78.764 1.00 10.90 165 ALA A O 1
ATOM 1330 N N . ALA A 1 200 ? 12.715 35.445 79.187 1.00 10.58 166 ALA A N 1
ATOM 1331 C CA . ALA A 1 200 ? 12.743 36.276 77.987 1.00 11.06 166 ALA A CA 1
ATOM 1332 C C . ALA A 1 200 ? 13.807 37.357 78.100 1.00 12.47 166 ALA A C 1
ATOM 1333 O O . ALA A 1 200 ? 14.425 37.738 77.086 1.00 12.76 166 ALA A O 1
ATOM 1335 N N . ASP A 1 201 ? 14.028 37.838 79.318 1.00 12.81 167 ASP A N 1
ATOM 1336 C CA . ASP A 1 201 ? 15.052 38.866 79.474 1.00 13.66 167 ASP A CA 1
ATOM 1337 C C . ASP A 1 201 ? 16.442 38.253 79.173 1.00 13.61 167 ASP A C 1
ATOM 1338 O O . ASP A 1 201 ? 17.274 38.899 78.497 1.00 14.93 167 ASP A O 1
ATOM 1343 N N . THR A 1 202 ? 16.717 37.031 79.655 1.00 12.77 168 THR A N 1
ATOM 1344 C CA . THR A 1 202 ? 17.983 36.325 79.388 1.00 14.34 168 THR A CA 1
ATOM 1345 C C . THR A 1 202 ? 18.113 36.077 77.888 1.00 12.72 168 THR A C 1
ATOM 1346 O O . THR A 1 202 ? 19.210 36.191 77.347 1.00 13.73 168 THR A O 1
ATOM 1350 N N . LEU A 1 203 ? 17.017 35.713 77.205 1.00 12.40 169 LEU A N 1
ATOM 1351 C CA . LEU A 1 203 ? 17.050 35.522 75.760 1.00 11.00 169 LEU A CA 1
ATOM 1352 C C . LEU A 1 203 ? 17.581 36.798 75.098 1.00 11.85 169 LEU A C 1
ATOM 1353 O O . LEU A 1 203 ? 18.410 36.744 74.213 1.00 12.08 169 LEU A O 1
ATOM 1358 N N A MET A 1 204 ? 17.081 37.964 75.502 0.47 12.52 170 MET A N 1
ATOM 1359 N N B MET A 1 204 ? 17.103 37.954 75.541 0.53 12.98 170 MET A N 1
ATOM 1360 C CA A MET A 1 204 ? 17.486 39.223 74.865 0.47 12.25 170 MET A CA 1
ATOM 1361 C CA B MET A 1 204 ? 17.518 39.216 74.951 0.53 12.81 170 MET A CA 1
ATOM 1362 C C A MET A 1 204 ? 18.953 39.562 75.181 0.47 13.39 170 MET A C 1
ATOM 1363 C C B MET A 1 204 ? 18.988 39.544 75.228 0.53 13.69 170 MET A C 1
ATOM 1364 O O A MET A 1 204 ? 19.665 40.133 74.340 0.47 13.75 170 MET A O 1
ATOM 1365 O O B MET A 1 204 ? 19.682 40.091 74.356 0.53 13.83 170 MET A O 1
ATOM 1374 N N A SER A 1 205 ? 19.411 39.203 76.377 0.47 12.52 171 SER A N 1
ATOM 1375 N N B SER A 1 205 ? 19.456 39.219 76.424 0.53 12.81 171 SER A N 1
ATOM 1376 C CA A SER A 1 205 ? 20.822 39.378 76.731 0.47 13.70 171 SER A CA 1
ATOM 1377 C CA B SER A 1 205 ? 20.876 39.382 76.742 0.53 14.11 171 SER A CA 1
ATOM 1378 C C A SER A 1 205 ? 21.718 38.550 75.812 0.47 12.72 171 SER A C 1
ATOM 1379 C C B SER A 1 205 ? 21.745 38.537 75.818 0.53 13.14 171 SER A C 1
ATOM 1380 O O A SER A 1 205 ? 22.755 39.020 75.329 0.47 13.85 171 SER A O 1
ATOM 1381 O O B SER A 1 205 ? 22.789 38.986 75.324 0.53 14.05 171 SER A O 1
ATOM 1386 N N . HIS A 1 206 ? 21.319 37.307 75.567 1.00 12.96 172 HIS A N 1
ATOM 1387 C CA . HIS A 1 206 ? 22.051 36.422 74.661 1.00 12.65 172 HIS A CA 1
ATOM 1388 C C . HIS A 1 206 ? 22.001 36.970 73.244 1.00 11.88 172 HIS A C 1
ATOM 1389 O O . HIS A 1 206 ? 23.036 36.967 72.546 1.00 12.57 172 HIS A O 1
ATOM 1396 N N . TYR A 1 207 ? 20.846 37.522 72.839 1.00 11.70 173 TYR A N 1
ATOM 1397 C CA . TYR A 1 207 ? 20.743 38.163 71.541 1.00 11.37 173 TYR A CA 1
ATOM 1398 C C . TYR A 1 207 ? 21.781 39.269 71.400 1.00 11.82 173 TYR A C 1
ATOM 1399 O O . TYR A 1 207 ? 22.429 39.372 70.376 1.00 12.19 173 TYR A O 1
ATOM 1408 N N . ASP A 1 208 ? 21.951 40.065 72.448 1.00 11.82 174 ASP A N 1
ATOM 1409 C CA . ASP A 1 208 ? 22.905 41.177 72.364 1.00 13.09 174 ASP A CA 1
ATOM 1410 C C . ASP A 1 208 ? 24.333 40.675 72.213 1.00 12.62 174 ASP A C 1
ATOM 1411 O O . ASP A 1 208 ? 25.144 41.341 71.572 1.00 12.68 174 ASP A O 1
ATOM 1416 N N . GLN A 1 209 ? 24.649 39.516 72.785 1.00 12.14 175 GLN A N 1
ATOM 1417 C CA . GLN A 1 209 ? 25.975 38.915 72.571 1.00 12.94 175 GLN A CA 1
ATOM 1418 C C . GLN A 1 209 ? 26.176 38.515 71.109 1.00 12.64 175 GLN A C 1
ATOM 1419 O O . GLN A 1 209 ? 27.269 38.638 70.563 1.00 13.27 175 GLN A O 1
ATOM 1425 N N . VAL A 1 210 ? 25.121 38.039 70.455 1.00 11.65 176 VAL A N 1
ATOM 1426 C CA . VAL A 1 210 ? 25.226 37.707 69.047 1.00 11.30 176 VAL A CA 1
ATOM 1427 C C . VAL A 1 210 ? 25.380 38.984 68.225 1.00 11.57 176 VAL A C 1
ATOM 1428 O O . VAL A 1 210 ? 26.167 39.024 67.268 1.00 12.13 176 VAL A O 1
ATOM 1432 N N . VAL A 1 211 ? 24.643 40.034 68.576 1.00 10.64 177 VAL A N 1
ATOM 1433 C CA . VAL A 1 211 ? 24.895 41.324 67.945 1.00 11.51 177 VAL A CA 1
ATOM 1434 C C . VAL A 1 211 ? 26.375 41.704 68.120 1.00 11.24 177 VAL A C 1
ATOM 1435 O O . VAL A 1 211 ? 26.992 42.242 67.176 1.00 12.64 177 VAL A O 1
ATOM 1439 N N . GLY A 1 212 ? 26.925 41.427 69.294 1.00 11.96 178 GLY A N 1
ATOM 1440 C CA . GLY A 1 212 ? 28.337 41.729 69.546 1.00 12.87 178 GLY A CA 1
ATOM 1441 C C . GLY A 1 212 ? 29.280 41.013 68.588 1.00 13.27 178 GLY A C 1
ATOM 1442 O O . GLY A 1 212 ? 30.395 41.517 68.321 1.00 13.52 178 GLY A O 1
ATOM 1443 N N . ALA A 1 213 ? 28.834 39.874 68.046 1.00 13.28 179 ALA A N 1
ATOM 1444 C CA . ALA A 1 213 ? 29.651 39.061 67.119 1.00 13.53 179 ALA A CA 1
ATOM 1445 C C . ALA A 1 213 ? 29.264 39.253 65.650 1.00 13.29 179 ALA A C 1
ATOM 1446 O O . ALA A 1 213 ? 29.812 38.601 64.771 1.00 13.70 179 ALA A O 1
ATOM 1448 N N . SER A 1 214 ? 28.295 40.120 65.394 1.00 12.73 180 SER A N 1
ATOM 1449 C CA . SER A 1 214 ? 27.597 40.158 64.122 1.00 12.21 180 SER A CA 1
ATOM 1450 C C . SER A 1 214 ? 28.326 40.875 62.994 1.00 11.64 180 SER A C 1
ATOM 1451 O O . SER A 1 214 ? 27.874 40.788 61.841 1.00 12.27 180 SER A O 1
ATOM 1454 N N . LEU A 1 215 ? 29.407 41.599 63.318 1.00 12.27 181 LEU A N 1
ATOM 1455 C CA . LEU A 1 215 ? 30.096 42.460 62.342 1.00 12.06 181 LEU A CA 1
ATOM 1456 C C . LEU A 1 215 ? 29.097 43.455 61.730 1.00 12.85 181 LEU A C 1
ATOM 1457 O O . LEU A 1 215 ? 29.261 43.940 60.607 1.00 13.24 181 LEU A O 1
ATOM 1462 N N . GLY A 1 216 ? 28.044 43.772 62.486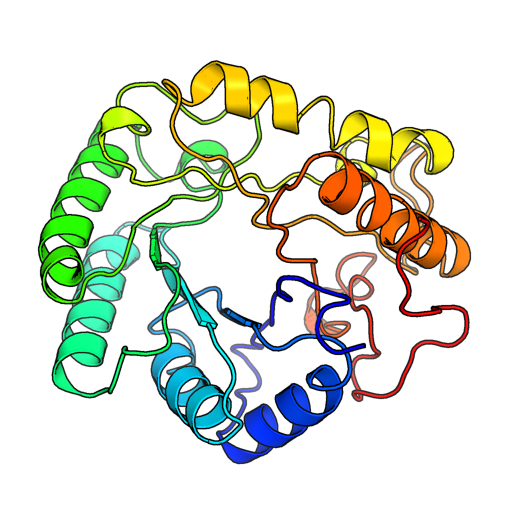 1.00 13.15 182 GLY A N 1
ATOM 1463 C CA . GLY A 1 216 ? 27.011 44.676 62.002 1.00 13.93 182 GLY A CA 1
ATOM 1464 C C . GLY A 1 216 ? 25.941 44.108 61.090 1.00 12.62 182 GLY A C 1
ATOM 1465 O O . GLY A 1 216 ? 25.064 44.856 60.622 1.00 14.16 182 GLY A O 1
ATOM 1466 N N A LYS A 1 217 ? 26.009 42.800 60.843 0.56 12.23 183 LYS A N 1
ATOM 1467 N N B LYS A 1 217 ? 26.022 42.807 60.816 0.44 12.32 183 LYS A N 1
ATOM 1468 C CA A LYS A 1 217 ? 25.037 42.128 59.986 0.56 12.18 183 LYS A CA 1
ATOM 1469 C CA B LYS A 1 217 ? 25.042 42.129 59.966 0.44 12.24 183 LYS A CA 1
ATOM 1470 C C A LYS A 1 217 ? 23.748 41.852 60.759 0.56 12.18 183 LYS A C 1
ATOM 1471 C C B LYS A 1 217 ? 23.758 41.853 60.750 0.44 12.21 183 LYS A C 1
ATOM 1472 O O A LYS A 1 217 ? 23.759 41.799 61.989 0.56 12.37 183 LYS A O 1
ATOM 1473 O O B LYS A 1 217 ? 23.786 41.788 61.975 0.44 12.37 183 LYS A O 1
ATOM 1484 N N . PRO A 1 218 ? 22.616 41.696 60.053 1.00 11.69 184 PRO A N 1
ATOM 1485 C CA . PRO A 1 218 ? 21.361 41.436 60.791 1.00 11.94 184 PRO A CA 1
ATOM 1486 C C . PRO A 1 218 ? 21.423 40.163 61.614 1.00 10.65 184 PRO A C 1
ATOM 1487 O O . PRO A 1 218 ? 22.052 39.162 61.196 1.00 11.16 184 PRO A O 1
ATOM 1491 N N . VAL A 1 219 ? 20.758 40.207 62.775 1.00 10.83 185 VAL A N 1
ATOM 1492 C CA . VAL A 1 219 ? 20.668 39.067 63.660 1.00 10.33 185 VAL A CA 1
ATOM 1493 C C . VAL A 1 219 ? 19.200 38.704 63.880 1.00 9.71 185 VAL A C 1
ATOM 1494 O O . VAL A 1 219 ? 18.404 39.529 64.323 1.00 11.20 185 VAL A O 1
ATOM 1498 N N A LYS A 1 220 ? 18.843 37.461 63.559 0.49 9.27 186 LYS A N 1
ATOM 1499 N N B LYS A 1 220 ? 18.849 37.457 63.580 0.51 9.30 186 LYS A N 1
ATOM 1500 C CA A LYS A 1 220 ? 17.505 36.941 63.779 0.49 9.41 186 LYS A CA 1
ATOM 1501 C CA B LYS A 1 220 ? 17.511 36.941 63.797 0.51 9.44 186 LYS A CA 1
ATOM 1502 C C A LYS A 1 220 ? 17.602 35.820 64.821 0.49 9.08 186 LYS A C 1
ATOM 1503 C C B LYS A 1 220 ? 17.604 35.816 64.826 0.51 9.12 186 LYS A C 1
ATOM 1504 O O A LYS A 1 22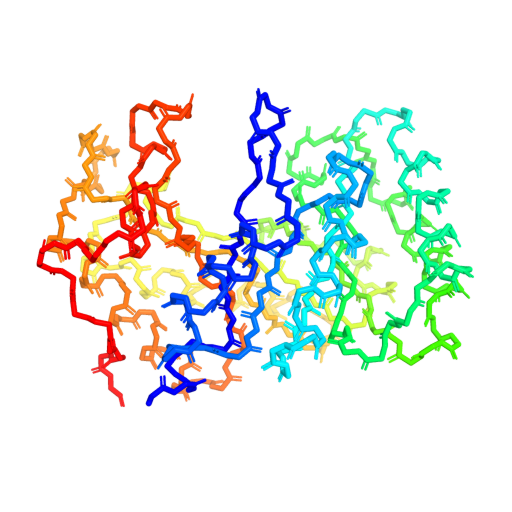0 ? 18.698 35.392 65.201 0.49 9.77 186 LYS A O 1
ATOM 1505 O O B LYS A 1 220 ? 18.696 35.384 65.205 0.51 9.76 186 LYS A O 1
ATOM 1516 N N . ILE A 1 221 ? 16.453 35.351 65.288 1.00 9.32 187 ILE A N 1
ATOM 1517 C CA . ILE A 1 221 ? 16.407 34.230 66.246 1.00 9.02 187 ILE A CA 1
ATOM 1518 C C . ILE A 1 221 ? 15.824 33.021 65.533 1.00 8.96 187 ILE A C 1
ATOM 1519 O O . ILE A 1 221 ? 14.665 33.043 65.125 1.00 10.05 187 ILE A O 1
ATOM 1524 N N A SER A 1 222 ? 16.648 31.977 65.413 0.41 8.54 188 SER A N 1
ATOM 1525 N N B SER A 1 222 ? 16.609 31.957 65.384 0.59 8.36 188 SER A N 1
ATOM 1526 C CA A SER A 1 222 ? 16.297 30.731 64.738 0.41 8.74 188 SER A CA 1
ATOM 1527 C CA B SER A 1 222 ? 16.128 30.769 64.689 0.59 8.90 188 SER A CA 1
ATOM 1528 C C A SER A 1 222 ? 15.417 29.813 65.578 0.41 8.81 188 SER A C 1
ATOM 1529 C C B SER A 1 222 ? 15.369 29.797 65.582 0.59 8.72 188 SER A C 1
ATOM 1530 O O A SER A 1 222 ? 14.573 29.111 65.037 0.41 9.03 188 SER A O 1
ATOM 1531 O O B SER A 1 222 ? 14.568 29.027 65.074 0.59 8.88 188 SER A O 1
ATOM 1536 N N . GLU A 1 223 ? 15.626 29.831 66.891 1.00 8.55 189 GLU A N 1
ATOM 1537 C CA . GLU A 1 223 ? 14.898 28.941 67.812 1.00 9.91 189 GLU A CA 1
ATOM 1538 C C . GLU A 1 223 ? 14.901 29.508 69.217 1.00 8.75 189 GLU A C 1
ATOM 1539 O O . GLU A 1 223 ? 15.977 29.876 69.756 1.00 10.11 189 GLU A O 1
ATOM 1545 N N . THR A 1 224 ? 13.715 29.495 69.841 1.00 9.22 190 THR A N 1
ATOM 1546 C CA . THR A 1 224 ? 13.591 29.540 71.295 1.00 8.89 190 THR A CA 1
ATOM 1547 C C . THR A 1 224 ? 12.172 29.074 71.613 1.00 8.91 190 THR A C 1
ATOM 1548 O O . THR A 1 224 ? 11.277 29.152 70.763 1.00 8.83 190 THR A O 1
ATOM 1552 N N . GLY A 1 225 ? 11.988 28.557 72.820 1.00 8.62 191 GLY A N 1
ATOM 1553 C CA . GLY A 1 225 ? 10.692 28.030 73.244 1.00 8.21 191 GLY A CA 1
ATOM 1554 C C . GLY A 1 225 ? 10.800 27.524 74.667 1.00 7.61 191 GLY A C 1
ATOM 1555 O O . GLY A 1 225 ? 11.863 27.631 75.289 1.00 9.19 191 GLY A O 1
ATOM 1556 N N . TRP A 1 226 ? 9.718 26.929 75.176 1.00 7.80 192 TRP A N 1
ATOM 1557 C CA . TRP A 1 226 ? 9.622 26.557 76.575 1.00 7.86 192 TRP A CA 1
ATOM 1558 C C . TRP A 1 226 ? 8.646 25.395 76.642 1.00 8.41 192 TRP A C 1
ATOM 1559 O O . TRP A 1 226 ? 7.541 25.463 76.060 1.00 9.20 192 TRP A O 1
ATOM 1570 N N . PRO A 1 227 ? 8.969 24.329 77.397 1.00 8.28 193 PRO A N 1
ATOM 1571 C CA . PRO A 1 227 ? 8.107 23.146 77.424 1.00 8.47 193 PRO A CA 1
ATOM 1572 C C . PRO A 1 227 ? 6.935 23.268 78.392 1.00 8.42 193 PRO A C 1
ATOM 1573 O O . PRO A 1 227 ? 7.009 23.888 79.465 1.00 9.25 193 PRO A O 1
ATOM 1577 N N . SER A 1 228 ? 5.820 22.657 78.005 1.00 9.38 194 SER A N 1
ATOM 1578 C CA . SER A 1 228 ? 4.622 22.716 78.864 1.00 9.60 194 SER A CA 1
ATOM 1579 C C . SER A 1 228 ? 4.500 21.577 79.886 1.00 10.84 194 SER A C 1
ATOM 1580 O O . SER A 1 228 ? 3.629 21.623 80.732 1.00 12.38 194 SER A O 1
ATOM 1583 N N . ALA A 1 229 ? 5.352 20.559 79.777 1.00 10.89 195 ALA A N 1
ATOM 1584 C CA . ALA A 1 229 ? 5.314 19.406 80.702 1.00 12.20 195 ALA A CA 1
ATOM 1585 C C . ALA A 1 229 ? 6.629 18.688 80.634 1.00 12.06 195 ALA A C 1
ATOM 1586 O O . ALA A 1 229 ? 7.471 18.975 79.764 1.00 11.88 195 ALA A O 1
ATOM 1588 N N . GLY A 1 230 ? 6.827 17.767 81.574 1.00 13.65 196 GLY A N 1
ATOM 1589 C CA . GLY A 1 230 ? 8.000 16.907 81.558 1.00 15.52 196 GLY A CA 1
ATOM 1590 C C . GLY A 1 230 ? 8.972 17.181 82.691 1.00 14.66 196 GLY A C 1
ATOM 1591 O O . GLY A 1 230 ? 10.069 16.619 82.741 1.00 19.19 196 GLY A O 1
ATOM 1592 N N . GLY A 1 231 ? 8.604 18.064 83.603 1.00 11.50 197 GLY A N 1
ATOM 1593 C CA . GLY A 1 231 ? 9.370 18.247 84.820 1.00 14.23 197 GLY A CA 1
ATOM 1594 C C . GLY A 1 231 ? 9.949 19.630 84.976 1.00 13.27 197 GLY A C 1
ATOM 1595 O O . GLY A 1 231 ? 9.243 20.635 84.915 1.00 12.61 197 GLY A O 1
ATOM 1596 N N . ASN A 1 232 ? 11.255 19.705 85.216 1.00 14.39 198 ASN A N 1
ATOM 1597 C CA . ASN A 1 232 ? 11.934 20.976 85.427 1.00 13.01 198 ASN A CA 1
ATOM 1598 C C . ASN A 1 232 ? 13.422 20.783 85.084 1.00 12.34 198 ASN A C 1
ATOM 1599 O O . ASN A 1 232 ? 13.890 19.644 84.920 1.00 14.91 198 ASN A O 1
ATOM 1604 N N . PHE A 1 233 ? 14.108 21.882 84.886 1.00 12.19 199 PHE A N 1
ATOM 1605 C CA . PHE A 1 233 ? 15.547 21.849 84.717 1.00 11.98 199 PHE A CA 1
ATOM 1606 C C . PHE A 1 233 ? 16.086 22.885 85.678 1.00 12.35 199 PHE A C 1
ATOM 1607 O O . PHE A 1 233 ? 16.049 24.091 85.414 1.00 12.57 199 PHE A O 1
ATOM 1615 N N . GLN A 1 234 ? 16.525 22.416 86.852 1.00 14.03 200 GLN A N 1
ATOM 1616 C CA . GLN A 1 234 ? 16.812 23.308 87.964 1.00 16.03 200 GLN A CA 1
ATOM 1617 C C . GLN A 1 234 ? 15.611 24.254 88.194 1.00 13.47 200 GLN A C 1
ATOM 1618 O O . GLN A 1 234 ? 14.504 23.744 88.314 1.00 14.24 200 GLN A O 1
ATOM 1624 N N . SER A 1 235 ? 15.806 25.568 88.138 1.00 13.34 201 SER A N 1
ATOM 1625 C CA . SER A 1 235 ? 14.692 26.526 88.433 1.00 15.24 201 SER A CA 1
ATOM 1626 C C . SER A 1 235 ? 13.707 26.695 87.276 1.00 14.05 201 SER A C 1
ATOM 1627 O O . SER A 1 235 ? 12.673 27.347 87.461 1.00 13.62 201 SER A O 1
ATOM 1630 N N . SER A 1 236 ? 14.005 26.160 86.089 1.00 12.74 202 SER A N 1
ATOM 1631 C CA . SER A 1 236 ? 13.125 26.268 84.925 1.00 10.78 202 SER A CA 1
ATOM 1632 C C . SER A 1 236 ? 12.082 25.193 85.052 1.00 10.04 202 SER A C 1
ATOM 1633 O O . SER A 1 236 ? 12.375 24.028 84.960 1.00 11.65 202 SER A O 1
ATOM 1636 N N . VAL A 1 237 ? 10.815 25.592 85.214 1.00 9.88 203 VAL A N 1
ATOM 1637 C CA . VAL A 1 237 ? 9.737 24.632 85.424 1.00 9.88 203 VAL A CA 1
ATOM 1638 C C . VAL A 1 237 ? 8.903 24.493 84.155 1.00 8.47 203 VAL A C 1
ATOM 1639 O O . VAL A 1 237 ? 8.437 25.484 83.591 1.00 8.50 203 VAL A O 1
ATOM 1643 N N . ALA A 1 238 ? 8.718 23.257 83.717 1.00 8.69 204 ALA A N 1
ATOM 1644 C CA . ALA A 1 238 ? 7.837 22.973 82.601 1.00 8.63 204 ALA A CA 1
ATOM 1645 C C . ALA A 1 238 ? 6.364 22.965 83.021 1.00 9.52 204 ALA A C 1
ATOM 1646 O O . ALA A 1 238 ? 6.000 22.187 83.898 1.00 10.99 204 ALA A O 1
ATOM 1648 N N . SER A 1 239 ? 5.549 23.877 82.480 1.00 9.86 205 SER A N 1
ATOM 1649 C CA . SER A 1 239 ? 4.108 23.939 82.780 1.00 10.62 205 SER A CA 1
ATOM 1650 C C . SER A 1 239 ? 3.452 24.699 81.654 1.00 9.84 205 SER A C 1
ATOM 1651 O O . SER A 1 239 ? 4.098 25.426 80.902 1.00 9.25 205 SER A O 1
ATOM 1654 N N . VAL A 1 240 ? 2.148 24.504 81.512 1.00 10.42 206 VAL A N 1
ATOM 1655 C CA . VAL A 1 240 ? 1.418 25.231 80.464 1.00 11.47 206 VAL A CA 1
ATOM 1656 C C . VAL A 1 240 ? 1.428 26.741 80.769 1.00 10.10 206 VAL A C 1
ATOM 1657 O O . VAL A 1 240 ? 1.565 27.536 79.862 1.00 10.98 206 VAL A O 1
ATOM 1661 N N . GLU A 1 241 ? 1.322 27.105 82.038 1.00 10.63 207 GLU A N 1
ATOM 1662 C CA . GLU A 1 241 ? 1.308 28.516 82.389 1.00 12.12 207 GLU A CA 1
ATOM 1663 C C . GLU A 1 241 ? 2.658 29.134 82.023 1.00 9.87 207 GLU A C 1
ATOM 1664 O O . GLU A 1 241 ? 2.718 30.278 81.570 1.00 10.15 207 GLU A O 1
ATOM 1670 N N . ASN A 1 242 ? 3.748 28.384 82.223 1.00 9.61 208 ASN A N 1
ATOM 1671 C CA . ASN A 1 242 ? 5.095 28.891 81.925 1.00 8.56 208 ASN A CA 1
ATOM 1672 C C . ASN A 1 242 ? 5.337 28.961 80.436 1.00 7.94 208 ASN A C 1
ATOM 1673 O O . ASN A 1 242 ? 5.935 29.928 79.958 1.00 8.46 208 ASN A O 1
ATOM 1678 N N . GLU A 1 243 ? 4.895 27.953 79.666 1.00 7.71 209 GLU A N 1
ATOM 1679 C CA . GLU A 1 243 ? 5.030 28.054 78.219 1.00 7.73 209 GLU A CA 1
ATOM 1680 C C . GLU A 1 243 ? 4.246 29.286 77.726 1.00 8.21 209 GLU A C 1
ATOM 1681 O O . GLU A 1 243 ? 4.711 30.022 76.875 1.00 8.57 209 GLU A O 1
ATOM 1687 N N . ASN A 1 244 ? 3.019 29.472 78.216 1.00 8.90 210 ASN A N 1
ATOM 1688 C CA . ASN A 1 244 ? 2.189 30.624 77.848 1.00 9.13 210 ASN A CA 1
ATOM 1689 C C . ASN A 1 244 ? 2.881 31.945 78.163 1.00 8.89 210 ASN A C 1
ATOM 1690 O O . ASN A 1 244 ? 2.925 32.835 77.323 1.00 9.15 210 ASN A O 1
ATOM 1695 N N . LYS A 1 245 ? 3.447 32.048 79.365 1.00 8.95 211 LYS A N 1
ATOM 1696 C CA . LYS A 1 245 ? 4.169 33.255 79.754 1.00 9.07 211 LYS A CA 1
ATOM 1697 C C . LYS A 1 245 ? 5.387 33.497 78.843 1.00 8.32 211 LYS A C 1
ATOM 1698 O O . LYS A 1 245 ? 5.622 34.625 78.391 1.00 8.30 211 LYS A O 1
ATOM 1704 N N . TYR A 1 246 ? 6.160 32.441 78.585 1.00 8.28 212 TYR A N 1
ATOM 1705 C CA . TYR A 1 246 ? 7.371 32.578 77.778 1.00 7.96 212 TYR A CA 1
ATOM 1706 C C . TYR A 1 246 ? 7.000 33.026 76.372 1.00 8.27 212 TYR A C 1
ATOM 1707 O O . TYR A 1 246 ? 7.590 33.942 75.809 1.00 8.05 212 TYR A O 1
ATOM 1716 N N . LEU A 1 247 ? 5.977 32.391 75.796 1.00 8.07 213 LEU A N 1
ATOM 1717 C CA . LEU A 1 247 ? 5.485 32.761 74.471 1.00 8.67 213 LEU A CA 1
ATOM 1718 C C . LEU A 1 247 ? 5.101 34.252 74.441 1.00 8.71 213 LEU A C 1
ATOM 1719 O O . LEU A 1 247 ? 5.538 35.003 73.554 1.00 8.43 213 LEU A O 1
ATOM 1724 N N . HIS A 1 248 ? 4.270 34.667 75.402 1.00 8.77 214 HIS A N 1
ATOM 1725 C CA . HIS A 1 248 ? 3.849 36.076 75.422 1.00 8.95 214 HIS A CA 1
ATOM 1726 C C . HIS A 1 248 ? 5.035 37.005 75.552 1.00 8.44 214 HIS A C 1
ATOM 1727 O O . HIS A 1 248 ? 5.103 38.017 74.846 1.00 8.70 214 HIS A O 1
ATOM 1734 N N . ASP A 1 249 ? 5.959 36.690 76.456 1.00 8.35 215 ASP A N 1
ATOM 1735 C CA . ASP A 1 249 ? 7.078 37.590 76.738 1.00 8.79 215 ASP A CA 1
ATOM 1736 C C . ASP A 1 249 ? 8.033 37.680 75.571 1.00 8.72 215 ASP A C 1
ATOM 1737 O O . ASP A 1 249 ? 8.471 38.772 75.222 1.00 9.32 215 ASP A O 1
ATOM 1742 N N A VAL A 1 250 ? 8.386 36.551 74.961 0.48 8.14 216 VAL A N 1
ATOM 1743 N N B VAL A 1 250 ? 8.366 36.547 74.975 0.52 8.32 216 VAL A N 1
ATOM 1744 C CA A VAL A 1 250 ? 9.338 36.642 73.857 0.48 8.90 216 VAL A CA 1
ATOM 1745 C CA B VAL A 1 250 ? 9.307 36.585 73.883 0.52 9.14 216 VAL A CA 1
ATOM 1746 C C A VAL A 1 250 ? 8.733 37.310 72.625 0.48 8.36 216 VAL A C 1
ATOM 1747 C C B VAL A 1 250 ? 8.725 37.307 72.664 0.52 8.41 216 VAL A C 1
ATOM 1748 O O A VAL A 1 250 ? 9.397 38.068 71.937 0.48 9.22 216 VAL A O 1
ATOM 1749 O O B VAL A 1 250 ? 9.392 38.108 72.034 0.52 9.14 216 VAL A O 1
ATOM 1756 N N . LEU A 1 251 ? 7.456 37.041 72.350 1.00 7.90 217 LEU A N 1
ATOM 1757 C CA . LEU A 1 251 ? 6.790 37.723 71.230 1.00 9.01 217 LEU A CA 1
ATOM 1758 C C . LEU A 1 251 ? 6.775 39.226 71.476 1.00 8.83 217 LEU A C 1
ATOM 1759 O O . LEU A 1 251 ? 6.985 40.014 70.555 1.00 9.50 217 LEU A O 1
ATOM 1764 N N . CYS A 1 252 ? 6.542 39.625 72.727 1.00 8.58 218 CYS A N 1
ATOM 1765 C CA . CYS A 1 252 ? 6.584 41.041 73.071 1.00 9.54 218 CYS A CA 1
ATOM 1766 C C . CYS A 1 252 ? 7.967 41.654 72.854 1.00 9.74 218 CYS A C 1
ATOM 1767 O O . CYS A 1 252 ? 8.114 42.688 72.180 1.00 10.25 218 CYS A O 1
ATOM 1770 N N . ARG A 1 253 ? 8.993 41.034 73.430 1.00 9.69 219 ARG A N 1
ATOM 1771 C CA . ARG A 1 253 ? 10.352 41.570 73.343 1.00 10.48 219 ARG A CA 1
ATOM 1772 C C . ARG A 1 253 ? 10.854 41.681 71.921 1.00 9.69 219 ARG A C 1
ATOM 1773 O O . ARG A 1 253 ? 11.472 42.691 71.578 1.00 11.28 219 ARG A O 1
ATOM 1781 N N . VAL A 1 254 ? 10.590 40.692 71.068 1.00 9.72 220 VAL A N 1
ATOM 1782 C CA . VAL A 1 254 ? 11.082 40.771 69.691 1.00 9.56 220 VAL A CA 1
ATOM 1783 C C . VAL A 1 254 ? 10.293 41.825 68.904 1.00 10.82 220 VAL A C 1
ATOM 1784 O O . VAL A 1 254 ? 10.802 42.409 67.961 1.00 12.07 220 VAL A O 1
ATOM 1788 N N . LYS A 1 255 ? 9.038 42.057 69.295 1.00 10.82 221 LYS A N 1
ATOM 1789 C CA . LYS A 1 255 ? 8.250 43.125 68.673 1.00 11.11 221 LYS A CA 1
ATOM 1790 C C . LYS A 1 255 ? 8.838 44.483 69.071 1.00 12.03 221 LYS A C 1
ATOM 1791 O O . LYS A 1 255 ? 9.014 45.360 68.214 1.00 13.90 221 LYS A O 1
ATOM 1797 N N . GLN A 1 256 ? 9.171 44.654 70.345 1.00 11.60 222 GLN A N 1
ATOM 1798 C CA . GLN A 1 256 ? 9.711 45.911 70.833 1.00 13.78 222 GLN A CA 1
ATOM 1799 C C . GLN A 1 256 ? 11.007 46.275 70.134 1.00 15.21 222 GLN A C 1
ATOM 1800 O O . GLN A 1 256 ? 11.260 47.439 69.852 1.00 16.67 222 GLN A O 1
ATOM 1806 N N . ARG A 1 257 ? 11.827 45.271 69.828 1.00 14.74 223 ARG A N 1
ATOM 1807 C CA . ARG A 1 257 ? 13.157 45.501 69.276 1.00 16.08 223 ARG A CA 1
ATOM 1808 C C . ARG A 1 257 ? 13.246 45.220 67.785 1.00 15.40 223 ARG A C 1
ATOM 1809 O O . ARG A 1 257 ? 14.332 45.274 67.219 1.00 18.49 223 ARG A O 1
ATOM 1817 N N . ASN A 1 258 ? 12.110 44.923 67.149 1.00 14.54 224 ASN A N 1
ATOM 1818 C CA . ASN A 1 258 ? 12.086 44.648 65.725 1.00 15.13 224 ASN A CA 1
ATOM 1819 C C . ASN A 1 258 ? 13.017 43.487 65.317 1.00 14.24 224 ASN A C 1
ATOM 1820 O O . ASN A 1 258 ? 13.725 43.534 64.297 1.00 16.41 224 ASN A O 1
ATOM 1825 N N . ILE A 1 259 ? 12.984 42.408 66.102 1.00 11.81 225 ILE A N 1
ATOM 1826 C CA . ILE A 1 259 ? 13.773 41.238 65.819 1.00 10.89 225 ILE A CA 1
ATOM 1827 C C . ILE A 1 259 ? 12.884 40.176 65.178 1.00 10.45 225 ILE A C 1
ATOM 1828 O O . ILE A 1 259 ? 11.772 39.950 65.670 1.00 11.19 225 ILE A O 1
ATOM 1833 N N . ASP A 1 260 ? 13.370 39.538 64.112 1.00 10.45 226 ASP A N 1
ATOM 1834 C CA . ASP A 1 260 ? 12.680 38.420 63.458 1.00 10.09 226 ASP A CA 1
ATOM 1835 C C . ASP A 1 260 ? 12.957 37.116 64.218 1.00 9.52 226 ASP A C 1
ATOM 1836 O O . ASP A 1 260 ? 14.116 36.759 64.442 1.00 10.12 226 ASP A O 1
ATOM 1841 N N . LEU A 1 261 ? 11.873 36.437 64.598 1.00 8.99 227 LEU A N 1
ATOM 1842 C CA . LEU A 1 261 ? 11.937 35.240 65.419 1.00 8.60 227 LEU A CA 1
ATOM 1843 C C . LEU A 1 261 ? 11.199 34.060 64.786 1.00 8.90 227 LEU A C 1
ATOM 1844 O O . LEU A 1 261 ? 10.036 34.208 64.375 1.00 9.86 227 LEU A O 1
ATOM 1849 N N . LEU A 1 262 ? 11.848 32.900 64.760 1.00 8.62 228 LEU A N 1
ATOM 1850 C CA . LEU A 1 262 ? 11.166 31.637 64.429 1.00 8.33 228 LEU A CA 1
ATOM 1851 C C . LEU A 1 262 ? 10.933 30.915 65.755 1.00 8.16 228 LEU A C 1
ATOM 1852 O O . LEU A 1 262 ? 11.905 30.487 66.418 1.00 9.10 228 LEU A O 1
ATOM 1857 N N . TYR A 1 263 ? 9.671 30.806 66.145 1.00 8.06 229 TYR A N 1
ATOM 1858 C CA . TYR A 1 263 ? 9.356 30.212 67.444 1.00 8.49 229 TYR A CA 1
ATOM 1859 C C . TYR A 1 263 ? 9.473 28.682 67.396 1.00 8.08 229 TYR A C 1
ATOM 1860 O O . TYR A 1 263 ? 9.151 28.065 66.385 1.00 9.44 229 TYR A O 1
ATOM 1869 N N . PHE A 1 264 ? 9.944 28.085 68.486 1.00 8.48 230 PHE A N 1
ATOM 1870 C CA . PHE A 1 264 ? 10.104 26.622 68.565 1.00 8.94 230 PHE A CA 1
ATOM 1871 C C . PHE A 1 264 ? 9.098 26.057 69.568 1.00 9.37 230 PHE A C 1
ATOM 1872 O O . PHE A 1 264 ? 9.227 26.349 70.758 1.00 9.28 230 PHE A O 1
ATOM 1880 N N . SER A 1 265 ? 8.122 25.270 69.145 1.00 9.56 231 SER A N 1
ATOM 1881 C CA . SER A 1 265 ? 7.945 24.806 67.760 1.00 9.71 231 SER A CA 1
ATOM 1882 C C . SER A 1 265 ? 6.442 24.763 67.484 1.00 9.45 231 SER A C 1
ATOM 1883 O O . SER A 1 265 ? 5.628 25.081 68.359 1.00 9.97 231 SER A O 1
ATOM 1886 N N . ALA A 1 266 ? 6.075 24.371 66.262 1.00 9.67 232 ALA A N 1
ATOM 1887 C CA . ALA A 1 266 ? 4.674 24.349 65.879 1.00 9.80 232 ALA A CA 1
ATOM 1888 C C . ALA A 1 266 ? 3.836 23.364 66.719 1.00 9.92 232 ALA A C 1
ATOM 1889 O O . ALA A 1 266 ? 2.803 23.740 67.291 1.00 10.51 232 ALA A O 1
ATOM 1891 N N . PHE A 1 267 ? 4.302 22.122 66.770 1.00 10.46 233 PHE A N 1
ATOM 1892 C CA . PHE A 1 267 ? 3.535 21.025 67.384 1.00 10.47 233 PHE A CA 1
ATOM 1893 C C . PHE A 1 267 ? 4.367 20.233 68.373 1.00 10.81 233 PHE A C 1
ATOM 1894 O O . PHE A 1 267 ? 5.569 20.097 68.187 1.00 12.63 233 PHE A O 1
ATOM 1902 N N . ASP A 1 268 ? 3.738 19.736 69.440 1.00 10.63 234 ASP A N 1
ATOM 1903 C CA . ASP A 1 268 ? 4.414 18.780 70.311 1.00 11.39 234 ASP A CA 1
ATOM 1904 C C . ASP A 1 268 ? 4.898 17.591 69.466 1.00 12.29 234 ASP A C 1
ATOM 1905 O O . ASP A 1 268 ? 4.229 17.176 68.512 1.00 13.33 234 ASP A O 1
ATOM 1910 N N . GLU A 1 269 ? 6.048 17.050 69.827 1.00 13.67 235 GLU A N 1
ATOM 1911 C CA . GLU A 1 269 ? 6.621 15.916 69.111 1.00 15.69 235 GLU A CA 1
ATOM 1912 C C . GLU A 1 269 ? 6.875 14.759 70.076 1.00 16.96 235 GLU A C 1
ATOM 1913 O O . GLU A 1 269 ? 7.953 14.656 70.670 1.00 18.35 235 GLU A O 1
ATOM 1919 N N . PRO A 1 270 ? 5.865 13.881 70.238 1.00 19.22 236 PRO A N 1
ATOM 1920 C CA . PRO A 1 270 ? 5.899 12.753 71.188 1.00 20.83 236 PRO A CA 1
ATOM 1921 C C . PRO A 1 270 ? 7.124 11.848 71.112 1.00 24.81 236 PRO A C 1
ATOM 1922 O O . PRO A 1 270 ? 7.452 11.242 72.116 1.00 25.73 236 PRO A O 1
ATOM 1926 N N . TYR A 1 271 ? 7.795 11.771 69.963 1.00 24.16 237 TYR A N 1
ATOM 1927 C CA . TYR A 1 271 ? 8.909 10.827 69.822 1.00 26.78 237 TYR A CA 1
ATOM 1928 C C . TYR A 1 271 ? 10.179 11.222 70.589 1.00 28.40 237 TYR A C 1
ATOM 1929 O O . TYR A 1 271 ? 11.038 10.373 70.891 1.00 29.21 237 TYR A O 1
ATOM 1938 N N . ARG A 1 272 ? 10.312 12.502 70.912 1.00 26.46 238 ARG A N 1
ATOM 1939 C CA . ARG A 1 272 ? 11.504 12.972 71.616 1.00 27.36 238 ARG A CA 1
ATOM 1940 C C . ARG A 1 272 ? 11.476 12.631 73.112 1.00 29.28 238 ARG A C 1
ATOM 1941 O O . ARG A 1 272 ? 12.504 12.700 73.784 1.00 29.01 238 ARG A O 1
ATOM 1945 N N . GLY A 1 273 ? 10.299 12.280 73.633 1.00 24.99 239 GLY A N 1
ATOM 1946 C CA . GLY A 1 273 ? 10.101 12.024 75.060 1.00 26.83 239 GLY A CA 1
ATOM 1947 C C . GLY A 1 273 ? 10.417 13.170 76.002 1.00 25.07 239 GLY A C 1
ATOM 1948 O O . GLY A 1 273 ? 10.948 14.199 75.570 1.00 23.53 239 GLY A O 1
ATOM 1949 N N . GLY A 1 274 ? 10.070 12.993 77.280 1.00 22.79 240 GLY A N 1
ATOM 1950 C CA . GLY A 1 274 ? 10.350 13.949 78.348 1.00 23.63 240 GLY A CA 1
ATOM 1951 C C . GLY A 1 274 ? 9.873 15.342 77.986 1.00 19.94 240 GLY A C 1
ATOM 1952 O O . GLY A 1 274 ? 8.869 15.484 77.275 1.00 19.36 240 GLY A O 1
ATOM 1953 N N A VAL A 1 275 ? 10.606 16.342 78.465 0.24 18.91 241 VAL A N 1
ATOM 1954 N N B VAL A 1 275 ? 10.557 16.383 78.474 0.76 19.04 241 VAL A N 1
ATOM 1955 C CA 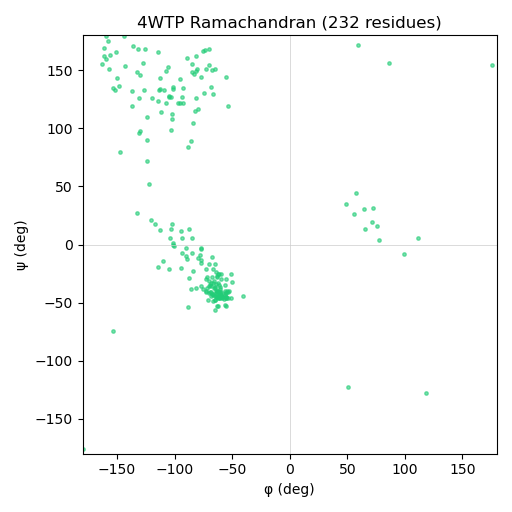A VAL A 1 275 ? 10.319 17.750 78.212 0.24 15.78 241 VAL A CA 1
ATOM 1956 C CA B VAL A 1 275 ? 10.153 17.767 78.158 0.76 16.07 241 VAL A CA 1
ATOM 1957 C C A VAL A 1 275 ? 10.338 18.056 76.709 0.24 14.91 241 VAL A C 1
ATOM 1958 C C B VAL A 1 275 ? 10.252 18.017 76.655 0.76 14.62 241 VAL A C 1
ATOM 1959 O O A VAL A 1 275 ? 9.595 18.927 76.253 0.24 13.57 241 VAL A O 1
ATOM 1960 O O B VAL A 1 275 ? 9.553 18.868 76.149 0.76 15.07 241 VAL A O 1
ATOM 1967 N N . GLU A 1 276 ? 11.132 17.300 75.945 1.00 14.16 242 GLU A N 1
ATOM 1968 C CA . GLU A 1 276 ? 11.315 17.563 74.512 1.00 14.19 242 GLU A CA 1
ATOM 1969 C C . GLU A 1 276 ? 10.055 17.274 73.691 1.00 13.05 242 GLU A C 1
ATOM 1970 O O . GLU A 1 276 ? 9.882 17.745 72.596 1.00 13.92 242 GLU A O 1
ATOM 1976 N N . ALA A 1 277 ? 9.159 16.514 74.292 1.00 13.30 243 ALA A N 1
ATOM 1977 C CA . ALA A 1 277 ? 7.875 16.189 73.660 1.00 12.91 243 ALA A CA 1
ATOM 1978 C C . ALA A 1 277 ? 6.793 17.249 73.878 1.00 11.44 243 ALA A C 1
ATOM 1979 O O . ALA A 1 277 ? 5.644 17.043 73.510 1.00 12.53 243 ALA A O 1
ATOM 1981 N N . HIS A 1 278 ? 7.138 18.372 74.502 1.00 10.76 244 HIS A N 1
ATOM 1982 C CA . HIS A 1 278 ? 6.152 19.370 74.930 1.00 9.92 244 HIS A CA 1
ATOM 1983 C C . HIS A 1 278 ? 6.481 20.817 74.565 1.00 9.34 244 HIS A C 1
ATOM 1984 O O . HIS A 1 278 ? 6.003 21.735 75.253 1.00 9.24 244 HIS A O 1
ATOM 1991 N N . PHE A 1 279 ? 7.250 21.026 73.486 1.00 9.64 245 PHE A N 1
ATOM 1992 C CA . PHE A 1 279 ? 7.596 22.392 73.025 1.00 9.42 245 PHE A CA 1
ATOM 1993 C C . PHE A 1 279 ? 6.609 22.995 72.028 1.00 9.52 245 PHE A C 1
ATOM 1994 O O . PHE A 1 279 ? 6.772 24.145 71.630 1.00 9.59 245 PHE A O 1
ATOM 2002 N N . GLY A 1 280 ? 5.578 22.264 71.617 1.00 9.62 246 GLY A N 1
ATOM 2003 C CA . GLY A 1 280 ? 4.667 22.827 70.639 1.00 10.05 246 GLY A CA 1
ATOM 2004 C C . GLY A 1 280 ? 3.865 23.982 71.186 1.00 9.38 246 GLY A C 1
ATOM 2005 O O . GLY A 1 280 ? 3.537 24.040 72.381 1.00 10.22 246 GLY A O 1
ATOM 2006 N N . VAL A 1 281 ? 3.514 24.889 70.279 1.00 9.52 247 VAL A N 1
ATOM 2007 C CA . VAL A 1 281 ? 2.458 25.881 70.523 1.00 10.57 247 VAL A CA 1
ATOM 2008 C C . VAL A 1 281 ? 1.095 25.172 70.507 1.00 11.35 247 VAL A C 1
ATOM 2009 O O . VAL A 1 281 ? 0.207 25.524 71.273 1.00 13.17 247 VAL A O 1
ATOM 2013 N N . LEU A 1 282 ? 0.993 24.201 69.602 1.00 10.38 248 LEU A N 1
ATOM 2014 C CA . LEU A 1 282 ? -0.192 23.341 69.490 1.00 11.15 248 LEU A CA 1
ATOM 2015 C C . LEU A 1 282 ? 0.178 21.898 69.836 1.00 10.79 248 LEU A C 1
ATOM 2016 O O . LEU A 1 282 ? 1.360 21.527 69.910 1.00 10.20 248 LEU A O 1
ATOM 2021 N N . GLY A 1 283 ? -0.851 21.085 70.053 1.00 11.25 249 GLY A N 1
ATOM 2022 C CA . GLY A 1 283 ? -0.642 19.697 70.445 1.00 12.54 249 GLY A CA 1
ATOM 2023 C C . GLY A 1 283 ? -0.147 18.801 69.311 1.00 12.14 249 GLY A C 1
ATOM 2024 O O . GLY A 1 283 ? -0.171 19.175 68.144 1.00 12.97 249 GLY A O 1
ATOM 2025 N N . SER A 1 284 ? 0.315 17.594 69.654 1.00 12.42 250 SER A N 1
ATOM 2026 C CA . SER A 1 284 ? 0.790 16.635 68.647 1.00 13.80 250 SER A CA 1
ATOM 2027 C C . SER A 1 284 ? -0.313 16.221 67.680 1.00 13.17 250 SER A C 1
ATOM 2028 O O . SER A 1 284 ? -0.020 15.849 66.547 1.00 15.32 250 SER A O 1
ATOM 2031 N N . ASP A 1 285 ? -1.579 16.297 68.107 1.00 12.86 251 ASP A N 1
ATOM 2032 C CA . ASP A 1 285 ? -2.684 15.950 67.221 1.00 14.27 251 ASP A CA 1
ATOM 2033 C C . ASP A 1 285 ? -3.261 17.183 66.520 1.00 14.75 251 ASP A C 1
ATOM 2034 O O . ASP A 1 285 ? -4.362 17.140 65.960 1.00 15.60 251 ASP A O 1
ATOM 2039 N N . ARG A 1 286 ? -2.526 18.300 66.633 1.00 14.10 252 ARG A N 1
ATOM 2040 C CA . ARG A 1 286 ? -2.797 19.566 65.918 1.00 14.32 252 ARG A CA 1
ATOM 2041 C C . ARG A 1 286 ? -3.931 20.374 66.535 1.00 14.85 252 ARG A C 1
ATOM 2042 O O . ARG A 1 286 ? -4.313 21.392 65.999 1.00 17.90 252 ARG A O 1
ATOM 2050 N N . ASN A 1 287 ? -4.481 19.909 67.663 1.00 14.50 253 ASN A N 1
ATOM 2051 C CA . ASN A 1 287 ? -5.414 20.705 68.427 1.00 15.51 253 ASN A CA 1
ATOM 2052 C C . ASN A 1 287 ? -4.688 21.710 69.323 1.00 14.97 253 ASN A C 1
ATOM 2053 O O . ASN A 1 287 ? -3.497 21.546 69.631 1.00 13.96 253 ASN A O 1
ATOM 2058 N N . THR A 1 288 ? -5.419 22.716 69.777 1.00 14.51 254 THR A N 1
ATOM 2059 C CA . THR A 1 288 ? -4.821 23.734 70.641 1.00 14.56 254 THR A CA 1
ATOM 2060 C C . THR A 1 288 ? -4.556 23.165 72.035 1.00 13.26 254 THR A C 1
ATOM 2061 O O . THR A 1 288 ? -5.252 22.266 72.514 1.00 14.04 254 THR A O 1
ATOM 2065 N N A LYS A 1 289 ? -3.505 23.674 72.675 0.65 12.75 255 LYS A N 1
ATOM 2066 N N B LYS A 1 289 ? -3.507 23.674 72.676 0.35 13.19 255 LYS A N 1
ATOM 2067 C CA A LYS A 1 289 ? -3.152 23.289 74.043 0.65 12.72 255 LYS A CA 1
ATOM 2068 C CA B LYS A 1 289 ? -3.164 23.274 74.039 0.35 13.17 255 LYS A CA 1
ATOM 2069 C C A LYS A 1 289 ? -3.946 24.167 74.997 0.65 13.61 255 LYS A C 1
ATOM 2070 C C B LYS A 1 289 ? -3.938 24.162 74.998 0.35 13.77 255 LYS A C 1
ATOM 2071 O O A LYS A 1 289 ? -3.806 25.390 74.972 0.65 14.80 255 LYS A O 1
ATOM 2072 O O B LYS A 1 289 ? -3.770 25.384 74.973 0.35 14.71 255 LYS A O 1
ATOM 2083 N N . PRO A 1 290 ? -4.804 23.567 75.837 1.00 13.29 256 PRO A N 1
ATOM 2084 C CA . PRO A 1 290 ? -5.566 24.403 76.795 1.00 14.67 256 PRO A CA 1
ATOM 2085 C C . PRO A 1 290 ? -4.605 25.141 77.729 1.00 15.95 256 PRO A C 1
ATOM 2086 O O . PRO A 1 290 ? -3.679 24.523 78.274 1.00 17.63 256 PRO A O 1
ATOM 2090 N N . GLY A 1 291 ? -4.818 26.446 77.888 1.00 15.23 257 GLY A N 1
ATOM 2091 C CA . GLY A 1 291 ? -3.965 27.273 78.718 1.00 17.04 257 GLY A CA 1
ATOM 2092 C C . GLY A 1 291 ? -2.946 28.032 77.898 1.00 16.60 257 GLY A C 1
ATOM 2093 O O . GLY A 1 291 ? -2.268 28.890 78.442 1.00 18.02 257 GLY A O 1
ATOM 2094 N N . ILE A 1 292 ? -2.842 27.739 76.605 1.00 14.68 258 ILE A N 1
ATOM 2095 C CA . ILE A 1 292 ? -2.042 28.587 75.711 1.00 15.42 258 ILE A CA 1
ATOM 2096 C C . ILE A 1 292 ? -2.940 29.593 75.018 1.00 15.85 258 ILE A C 1
ATOM 2097 O O . ILE A 1 292 ? -3.928 29.228 74.374 1.00 17.10 258 ILE A O 1
ATOM 2102 N N . THR A 1 293 ? -2.655 30.873 75.193 1.00 13.39 259 THR A N 1
ATOM 2103 C CA . THR A 1 293 ? -3.299 31.894 74.377 1.00 14.27 259 THR A CA 1
ATOM 2104 C C . THR A 1 293 ? -2.261 32.416 73.409 1.00 13.74 259 THR A C 1
ATOM 2105 O O . THR A 1 293 ? -1.199 32.926 73.808 1.00 13.55 259 THR A O 1
ATOM 2109 N N . ILE A 1 294 ? -2.553 32.294 72.118 1.00 14.67 260 ILE A N 1
ATOM 2110 C CA . ILE A 1 294 ? -1.590 32.624 71.080 1.00 15.38 260 ILE A CA 1
ATOM 2111 C C . ILE A 1 294 ? -1.668 34.109 70.780 1.00 16.28 260 ILE A C 1
ATOM 2112 O O . ILE A 1 294 ? -2.425 34.551 69.929 1.00 18.42 260 ILE A O 1
ATOM 2117 N N . GLU A 1 295 ? -0.872 34.882 71.517 1.00 15.68 261 GLU A N 1
ATOM 2118 C CA . GLU A 1 295 ? -0.917 36.340 71.508 1.00 16.57 261 GLU A CA 1
ATOM 2119 C C . GLU A 1 295 ? 0.447 36.812 71.983 1.00 13.53 261 GLU A C 1
ATOM 2120 O O . GLU A 1 295 ? 1.085 36.132 72.782 1.00 14.72 261 GLU A O 1
ATOM 2126 N N . ALA A 1 296 ? 0.876 37.990 71.540 1.00 12.11 262 ALA A N 1
ATOM 2127 C CA . ALA A 1 296 ? 2.073 38.611 72.108 1.00 11.70 262 ALA A CA 1
ATOM 2128 C C . ALA A 1 296 ? 1.712 39.306 73.419 1.00 11.87 262 ALA A C 1
ATOM 2129 O O . ALA A 1 296 ? 0.561 39.752 73.618 1.00 13.51 262 ALA A O 1
ATOM 2131 N N . GLY A 1 297 ? 2.685 39.389 74.318 1.00 10.53 263 GLY A N 1
ATOM 2132 C CA . GLY A 1 297 ? 2.491 40.043 75.605 1.00 12.00 263 GLY A CA 1
ATOM 2133 C C . GLY A 1 297 ? 2.515 41.568 75.566 1.00 11.80 263 GLY A C 1
ATOM 2134 O O . GLY A 1 297 ? 2.296 42.204 76.594 1.00 13.84 263 GLY A O 1
ATOM 2135 N N . CYS A 1 298 ? 2.776 42.150 74.405 1.00 11.48 264 CYS A N 1
ATOM 2136 C CA . CYS A 1 298 ? 2.613 43.604 74.207 1.00 11.92 264 CYS A CA 1
ATOM 2137 C C . CYS A 1 298 ? 2.487 43.914 72.739 1.00 12.64 264 CYS A C 1
ATOM 2138 O O . CYS A 1 298 ? 2.473 45.087 72.334 1.00 14.63 264 CYS A O 1
#

Secondary structure (DSSP, 8-state):
-TTSBSEEE----TTS---HHHHHHHHHHHTTTBSEEEES-SSGGGHHHHHHHHHHHHT-EEEEEE---STHHHHHHHHHHHHHHHHS--TTEEEEEEEESTTTTTSS-HHHHHHHHHHHHHHHGGGT--EEEEE-TT---HHHHTT-SEEEEE--GGGGT--HHHHHHHHHHHHHHHHHTTTT--EEEEE----SSS-EETTEE--HHHHHHHHHHHHHHHHHTT--BEES-SB--GGG-GGGGG--SB-TTSPBPTT---S---

Nearest PDB structures (foldseek):
  4wtp-assembly1_A  TM=1.004E+00  e=5.239E-58  Rhizomucor miehei CAU432
  4wts-assembly1_A  TM=9.998E-01  e=1.049E-53  Rhizomucor miehei CAU432
  8akp-assembly1_A  TM=8.993E-01  e=3.058E-19  Penicillium sumatraense
  4luj-assembly1_B  TM=5.957E-01  e=2.195E-02  Methanocaldococcus jannaschii DSM 2661
  4n2y-assembly6_D  TM=5.577E-01  e=3.345E-01  Archaeoglobus fulgidus

Radius of gyration: 17.46 Å; Cα contacts (8 Å, |Δi|>4): 598; chains: 1; bounding box: 43×38×49 Å

B-factor: mean 17.49, std 7.42, range [7.22, 76.51]

InterPro domains:
  IPR000490 Glycoside hydrolase family 17 [PF00332] (199-269)
  IPR017853 Glycoside hydrolase superfamily [SSF51445] (18-273)
  IPR050732 Beta-glucan modifying enzymes [PTHR16631] (10-276)